Protein AF-A0AAV3UGY5-F1 (afdb_monomer)

Secondary structure (DSSP, 8-state):
--------------TT---SHHHHHHHHHHHHHHHHHHHHHHHHHHHHHHHHHHHHHHHHHHHHTTSBP-TTTS-B-----HHHHHHHH-HHHHHHHHHHHHHHHHHHHHHHHHHHHHHHHHHH---TTHHHHHHHHHGGGGS-HHHHHHHHHHHHSTTSHHHHHHHHTT-----TTSHHHHHHHHHHHHHHHHHHHHHHHHTTS-HHHHHHHHHTT--HHHHIIIIIHHHHHHHHHHHHHHHHHHHHT--HHIIIIITTTS--HHHHHHHHHHTS--HHHHHHHHHHHHHHHHHHHHHHHHHHHHHHHHS--

Foldseek 3Di:
DDDDDDDDPDDDDPPPPPPPVVVVVVVVVVVCVVVVVVVCVVCVVVVVVVCCVPVVVLVVLVQQLQFDQDPPVRTDRDGHCVLVVCCVVDPQNVLQLVLLLVLLQLLLVVLLVVLQVLLVCLQPPPDPCSVVSLVVLCVVVVDDLLVLLVVLLQQQPQPHPVCVVCVVVVDNDRQFQPSVSLSVSLSSVLSSVLSVLLNVQLNVQDVVQLVVCVVVVHDPVRSCVPPRCVSSVVSSLVSSLVSSLCSLQDDSNCVSRNPPNSNHNNVVLVCCCPVVVNSNSSSNSVVVSVVVSVVVNVVSCVVVCCVVVVVPD

InterPro domains:
  IPR000515 ABC transporter type 1, transmembrane domain MetI-like [PF00528] (123-302)
  IPR000515 ABC transporter type 1, transmembrane domain MetI-like [PS50928] (97-300)
  IPR000515 ABC transporter type 1, transmembrane domain MetI-like [cd06261] (97-294)
  IPR035906 MetI-like superfamily [G3DSA:1.10.3720.10] (39-307)
  IPR035906 MetI-like superfamily [SSF161098] (36-303)

Sequence (313 aa):
MSDRSNTSTRWKFDTRRIPILHEQFRSFIQRHKDESYAGYLLAGPYLLYMAFLFFIPILYVFVVSFYHNDPVATMVPGFTLDNYATFLSSGLYRGALLVTVEISVVSTVFTILVSYPIAYFIVFSKWRYSQVLVLLVIAPMLVGNVVRAFGWYALMGSSGIINQILGVFGLQYTLLNTKPGVIIAISSVLMPFAILILMSVLYTIDQELIEAAFNLGGNQLQTFLYVTLPLSLPGVIGATLISFVLTMGTFATAVFIGMPKVPMIAPFIYDAATTDLNWPLASAMSFILLAVSLILVYLYTRVTDIQVGGDAV

Organism: NCBI:txid1008152

Radius of gyration: 28.93 Å; Cα contacts (8 Å, |Δi|>4): 306; chains: 1; bounding box: 102×39×79 Å

Mean predicted aligned error: 10.43 Å

Structure (mmCIF, N/CA/C/O backbone):
data_AF-A0AAV3UGY5-F1
#
_entry.id   AF-A0AAV3UGY5-F1
#
loop_
_atom_site.group_PDB
_atom_site.id
_atom_site.type_symbol
_atom_site.label_atom_id
_atom_site.label_alt_id
_atom_site.label_comp_id
_atom_site.label_asym_id
_atom_site.label_entity_id
_atom_site.label_seq_id
_atom_site.pdbx_PDB_ins_code
_atom_site.Cartn_x
_atom_site.Cartn_y
_atom_site.Cartn_z
_atom_site.occupancy
_atom_site.B_iso_or_equiv
_atom_site.auth_seq_id
_atom_site.auth_comp_id
_atom_site.auth_asym_id
_atom_site.auth_atom_id
_atom_site.pdbx_PDB_model_num
ATOM 1 N N . MET A 1 1 ? -78.911 -3.268 45.588 1.00 37.50 1 MET A N 1
ATOM 2 C CA . MET A 1 1 ? -79.025 -4.742 45.616 1.00 37.50 1 MET A CA 1
ATOM 3 C C . MET A 1 1 ? -78.573 -5.265 44.262 1.00 37.50 1 MET A C 1
ATOM 5 O O . MET A 1 1 ? -79.047 -4.709 43.286 1.00 37.50 1 MET A O 1
ATOM 9 N N . SER A 1 2 ? -77.600 -6.193 44.285 1.00 39.56 2 SER A N 1
ATOM 10 C CA . SER A 1 2 ? -77.130 -7.175 43.269 1.00 39.56 2 SER A CA 1
ATOM 11 C C . SER A 1 2 ? -77.352 -6.876 41.771 1.00 39.56 2 SER A C 1
ATOM 13 O O . SER A 1 2 ? -78.457 -6.567 41.364 1.00 39.56 2 SER A O 1
ATOM 15 N N . ASP A 1 3 ? -76.390 -7.068 40.865 1.00 36.59 3 ASP A N 1
ATOM 16 C CA . ASP A 1 3 ? -75.695 -8.348 40.669 1.00 36.59 3 ASP A CA 1
ATOM 17 C C . ASP A 1 3 ? -74.500 -8.246 39.685 1.00 36.59 3 ASP A C 1
ATOM 19 O O . ASP A 1 3 ? -74.438 -7.353 38.841 1.00 36.59 3 ASP A O 1
ATOM 23 N N . ARG A 1 4 ? -73.552 -9.183 39.814 1.00 46.03 4 ARG A N 1
ATOM 24 C CA . ARG A 1 4 ? -72.350 -9.415 38.992 1.00 46.03 4 ARG A CA 1
ATOM 25 C C . ARG A 1 4 ? -72.641 -10.412 37.855 1.00 46.03 4 ARG A C 1
ATOM 27 O O . ARG A 1 4 ? -73.355 -11.375 38.085 1.00 46.03 4 ARG A O 1
ATOM 34 N N . SER A 1 5 ? -71.964 -10.281 36.704 1.00 43.03 5 SER A N 1
ATOM 35 C CA . SER A 1 5 ? -71.330 -11.365 35.889 1.00 43.03 5 SER A CA 1
ATOM 36 C C . SER A 1 5 ? -71.060 -10.866 34.452 1.00 43.03 5 SER A C 1
ATOM 38 O O . SER A 1 5 ? -71.958 -10.418 33.757 1.00 43.03 5 SER A O 1
ATOM 40 N N . ASN A 1 6 ? -69.801 -10.627 34.067 1.00 44.22 6 ASN A N 1
ATOM 41 C CA . ASN A 1 6 ? -68.898 -11.536 33.337 1.00 44.22 6 ASN A CA 1
ATOM 42 C C . ASN A 1 6 ? -69.446 -12.049 31.987 1.00 44.22 6 ASN A C 1
ATOM 44 O O . ASN A 1 6 ? -70.386 -12.832 31.989 1.00 44.22 6 ASN A O 1
ATOM 48 N N . THR A 1 7 ? -68.812 -11.683 30.859 1.00 42.53 7 THR A N 1
ATOM 49 C CA . THR A 1 7 ? -68.313 -12.634 29.830 1.00 42.53 7 THR A CA 1
ATOM 50 C C . THR A 1 7 ? -67.680 -11.941 28.601 1.00 42.53 7 THR A C 1
ATOM 52 O O . THR A 1 7 ? -68.327 -11.261 27.815 1.00 42.53 7 THR A O 1
ATOM 55 N N . SER A 1 8 ? -66.372 -12.174 28.434 1.00 44.66 8 SER A N 1
ATOM 56 C CA . SER A 1 8 ? -65.621 -12.363 27.174 1.00 44.66 8 SER A CA 1
ATOM 57 C C . SER A 1 8 ? -65.856 -11.439 25.959 1.00 44.66 8 SER A C 1
ATOM 59 O O . SER A 1 8 ? -66.623 -11.764 25.051 1.00 44.66 8 SER A O 1
ATOM 61 N N . THR A 1 9 ? -65.020 -10.409 25.799 1.00 43.62 9 THR A N 1
ATOM 62 C CA . THR A 1 9 ? -64.710 -9.811 24.486 1.00 43.62 9 THR A CA 1
ATOM 63 C C . THR A 1 9 ? -63.669 -10.659 23.753 1.00 43.62 9 THR A C 1
ATOM 65 O O . THR A 1 9 ? -62.458 -10.492 23.880 1.00 43.62 9 THR A O 1
ATOM 68 N N . ARG A 1 10 ? -64.162 -11.624 22.974 1.00 42.41 10 ARG A N 1
ATOM 69 C CA . ARG A 1 10 ? -63.363 -12.461 22.074 1.00 42.41 10 ARG A CA 1
ATOM 70 C C . ARG A 1 10 ? -63.148 -11.693 20.763 1.00 42.41 10 ARG A C 1
ATOM 72 O O . ARG A 1 10 ? -64.017 -11.700 19.896 1.00 42.41 10 ARG A O 1
ATOM 79 N N . TRP A 1 11 ? -62.006 -11.021 20.624 1.00 40.75 11 TRP A N 1
ATOM 80 C CA . TRP A 1 11 ? -61.569 -10.432 19.355 1.00 40.75 11 TRP A CA 1
ATOM 81 C C . TRP A 1 11 ? -61.378 -11.549 18.318 1.00 40.75 11 TRP A C 1
ATOM 83 O O . TRP A 1 11 ? -60.403 -12.298 18.363 1.00 40.75 11 TRP A O 1
ATOM 93 N N . LYS A 1 12 ? -62.336 -11.704 17.398 1.00 44.78 12 LYS A N 1
ATOM 94 C CA . LYS A 1 12 ? -62.170 -12.529 16.197 1.00 44.78 12 LYS A CA 1
ATOM 95 C C . LYS A 1 12 ? -61.447 -11.688 15.149 1.00 44.78 12 LYS A C 1
ATOM 97 O O . LYS A 1 12 ? -62.056 -10.820 14.534 1.00 44.78 12 LYS A O 1
ATOM 102 N N . PHE A 1 13 ? -60.159 -11.955 14.952 1.00 46.06 13 PHE A N 1
ATOM 103 C CA . PHE A 1 13 ? -59.449 -11.516 13.755 1.00 46.06 13 PHE A CA 1
ATOM 104 C C . PHE A 1 13 ? -60.048 -12.236 12.541 1.00 46.06 13 PHE A C 1
ATOM 106 O O . PHE A 1 13 ? -59.952 -13.458 12.424 1.00 46.06 13 PHE A O 1
ATOM 113 N N . ASP A 1 14 ? -60.706 -11.479 11.665 1.00 51.00 14 ASP A N 1
ATOM 114 C CA . ASP A 1 14 ? -61.167 -11.956 10.363 1.00 51.00 14 ASP A CA 1
ATOM 115 C C . ASP A 1 14 ? -59.971 -12.006 9.400 1.00 51.00 14 ASP A C 1
ATOM 117 O O . ASP A 1 14 ? -59.502 -10.988 8.892 1.00 51.00 14 ASP A O 1
ATOM 121 N N . THR A 1 15 ? -59.436 -13.206 9.182 1.00 52.50 15 THR A N 1
ATOM 122 C CA . THR A 1 15 ? -58.250 -13.471 8.354 1.00 52.50 15 THR A CA 1
ATOM 123 C C . THR A 1 15 ? -58.539 -13.519 6.849 1.00 52.50 15 THR A C 1
ATOM 125 O O . THR A 1 15 ? -57.672 -13.908 6.070 1.00 52.50 15 THR A O 1
ATOM 128 N N . ARG A 1 16 ? -59.729 -13.108 6.385 1.00 49.53 16 ARG A N 1
ATOM 129 C CA . ARG A 1 16 ? -60.122 -13.226 4.965 1.00 49.53 16 ARG A CA 1
ATOM 130 C C . ARG A 1 16 ? -59.827 -12.007 4.078 1.00 49.53 16 ARG A C 1
ATOM 132 O O . ARG A 1 16 ? -60.255 -11.993 2.928 1.00 49.53 16 ARG A O 1
ATOM 139 N N . ARG A 1 17 ? -59.085 -10.994 4.546 1.00 48.69 17 ARG A N 1
ATOM 140 C CA . ARG A 1 17 ? -58.784 -9.771 3.762 1.00 48.69 17 ARG A CA 1
ATOM 141 C C . ARG A 1 17 ? -57.296 -9.447 3.587 1.00 48.69 17 ARG A C 1
ATOM 143 O O . ARG A 1 17 ? -56.903 -8.296 3.738 1.00 48.69 17 ARG A O 1
ATOM 150 N N . ILE A 1 18 ? -56.461 -10.418 3.215 1.00 56.12 18 ILE A N 1
ATOM 151 C CA . ILE A 1 18 ? -55.118 -10.099 2.692 1.00 56.12 18 ILE A CA 1
ATOM 152 C C . ILE A 1 18 ? -54.796 -10.910 1.421 1.00 56.12 18 ILE A C 1
ATOM 154 O O . ILE A 1 18 ? -54.029 -11.865 1.483 1.00 56.12 18 ILE A O 1
ATOM 158 N N . PRO A 1 19 ? -55.345 -10.531 0.250 1.00 52.75 19 PRO A N 1
ATOM 159 C CA . PRO A 1 19 ? -54.776 -10.953 -1.030 1.00 52.75 19 PRO A CA 1
ATOM 160 C C . PRO A 1 19 ? -54.296 -9.776 -1.907 1.00 52.75 19 PRO A C 1
ATOM 162 O O . PRO A 1 19 ? -54.248 -9.915 -3.120 1.00 52.75 19 PRO A O 1
ATOM 165 N N . ILE A 1 20 ? -53.939 -8.614 -1.335 1.00 56.66 20 ILE A N 1
ATOM 166 C CA . ILE A 1 20 ? -53.588 -7.407 -2.127 1.00 56.66 20 ILE A CA 1
ATOM 167 C C . ILE A 1 20 ? -52.067 -7.153 -2.204 1.00 56.66 20 ILE A C 1
ATOM 169 O O . ILE A 1 20 ? -51.576 -6.601 -3.187 1.00 56.66 20 ILE A O 1
ATOM 173 N N . LEU A 1 21 ? -51.283 -7.610 -1.221 1.00 56.09 21 LEU A N 1
ATOM 174 C CA . LEU A 1 21 ? -49.837 -7.338 -1.191 1.00 56.09 21 LEU A CA 1
ATOM 175 C C . LEU A 1 21 ? -49.057 -8.098 -2.275 1.00 56.09 21 LEU A C 1
ATOM 177 O O . LEU A 1 21 ? -48.091 -7.568 -2.8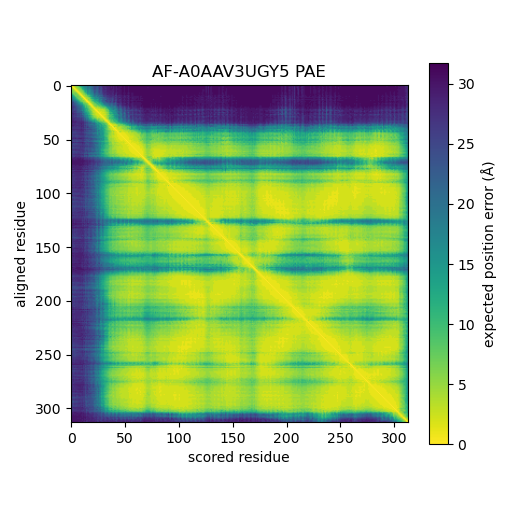12 1.00 56.09 21 LEU A O 1
ATOM 181 N N . HIS A 1 22 ? -49.487 -9.305 -2.653 1.00 59.16 22 HIS A N 1
ATOM 182 C CA . HIS A 1 22 ? -48.736 -10.134 -3.602 1.00 59.16 22 HIS A CA 1
ATOM 183 C C . HIS A 1 22 ? -48.834 -9.629 -5.058 1.00 59.16 22 HIS A C 1
ATOM 185 O O . HIS A 1 22 ? -47.869 -9.739 -5.816 1.00 59.16 22 HIS A O 1
ATOM 191 N N . GLU A 1 23 ? -49.965 -9.042 -5.468 1.00 58.56 23 GLU A N 1
ATOM 192 C CA . GLU A 1 23 ? -50.122 -8.451 -6.810 1.00 58.56 23 GLU A CA 1
ATOM 193 C C . GLU A 1 23 ? -49.451 -7.078 -6.933 1.00 58.56 23 GLU A C 1
ATOM 195 O O . GLU A 1 23 ? -48.821 -6.788 -7.955 1.00 58.56 23 GLU A O 1
ATOM 200 N N . GLN A 1 24 ? -49.496 -6.252 -5.882 1.00 60.88 24 GLN A N 1
ATOM 201 C CA . GLN A 1 24 ? -48.753 -4.987 -5.847 1.00 60.88 24 GLN A CA 1
ATOM 202 C C . GLN A 1 24 ? -47.235 -5.214 -5.873 1.00 60.88 24 GLN A C 1
ATOM 204 O O . GLN A 1 24 ? -46.519 -4.517 -6.587 1.00 60.88 24 GLN A O 1
ATOM 209 N N . PHE A 1 25 ? -46.740 -6.242 -5.180 1.00 54.56 25 PHE A N 1
ATOM 210 C CA . PHE A 1 25 ? -45.319 -6.593 -5.210 1.00 54.56 25 PHE A CA 1
ATOM 211 C C . PHE A 1 25 ? -44.886 -7.155 -6.575 1.00 54.56 25 PHE A C 1
ATOM 213 O O . PHE A 1 25 ? -43.837 -6.780 -7.098 1.00 54.56 25 PHE A O 1
ATOM 220 N N . ARG A 1 26 ? -45.718 -7.994 -7.216 1.00 60.75 26 ARG A N 1
ATOM 221 C CA . ARG A 1 26 ? -45.454 -8.492 -8.581 1.00 60.75 26 ARG A CA 1
ATOM 222 C C . ARG A 1 26 ? -45.418 -7.376 -9.619 1.00 60.75 26 ARG A C 1
ATOM 224 O O . ARG A 1 26 ? -44.531 -7.384 -10.465 1.00 60.75 26 ARG A O 1
ATOM 231 N N . SER A 1 27 ? -46.352 -6.431 -9.550 1.00 59.16 27 SER A N 1
ATOM 232 C CA . SER A 1 27 ? -46.421 -5.293 -10.477 1.00 59.16 27 SER A CA 1
ATOM 233 C C . SER A 1 27 ? -45.307 -4.267 -10.242 1.00 59.16 27 SER A C 1
ATOM 235 O O . SER A 1 27 ? -44.822 -3.683 -11.209 1.00 59.16 27 SER A O 1
ATOM 237 N N . PHE A 1 28 ? -44.824 -4.104 -9.005 1.00 59.72 28 PHE A N 1
ATOM 238 C CA . PHE A 1 28 ? -43.625 -3.317 -8.696 1.00 59.72 28 PHE A CA 1
ATOM 239 C C . PHE A 1 28 ? -42.360 -3.952 -9.297 1.00 59.72 28 PHE A C 1
ATOM 241 O O . PHE A 1 28 ? -41.613 -3.274 -10.000 1.00 59.72 28 PHE A O 1
ATOM 248 N N . ILE A 1 29 ? -42.164 -5.266 -9.121 1.00 60.81 29 ILE A N 1
ATOM 249 C CA . ILE A 1 29 ? -41.038 -6.012 -9.717 1.00 60.81 29 ILE A CA 1
ATOM 250 C C . ILE A 1 29 ? -41.127 -6.035 -11.252 1.00 60.81 29 ILE A C 1
ATOM 252 O O . ILE A 1 29 ? -40.111 -5.896 -11.929 1.00 60.81 29 ILE A O 1
ATOM 256 N N . GLN A 1 30 ? -42.328 -6.186 -11.822 1.00 60.94 30 GLN A N 1
ATOM 257 C CA . GLN A 1 30 ? -42.523 -6.150 -13.276 1.00 60.94 30 GLN A CA 1
ATOM 258 C C . GLN A 1 30 ? -42.284 -4.754 -13.863 1.00 60.94 30 GLN A C 1
ATOM 260 O O . GLN A 1 30 ? -41.667 -4.674 -14.919 1.00 60.94 30 GLN A O 1
ATOM 265 N N . ARG A 1 31 ? -42.661 -3.666 -13.170 1.00 56.25 31 ARG A N 1
ATOM 266 C CA . ARG A 1 31 ? -42.315 -2.290 -13.583 1.00 56.25 31 ARG A CA 1
ATOM 267 C C . ARG A 1 31 ? -40.805 -2.039 -13.606 1.00 56.25 31 ARG A C 1
ATOM 269 O O . ARG A 1 31 ? -40.322 -1.417 -14.541 1.00 56.25 31 ARG A O 1
ATOM 276 N N . HIS A 1 32 ? -40.055 -2.578 -12.645 1.00 56.34 32 HIS A N 1
ATOM 277 C CA . HIS A 1 32 ? -38.598 -2.383 -12.569 1.00 56.34 32 HIS A CA 1
ATOM 278 C C . HIS A 1 32 ? -37.797 -3.291 -13.521 1.00 56.34 32 HIS A C 1
ATOM 280 O O . HIS A 1 32 ? -36.588 -3.121 -13.679 1.00 56.34 32 HIS A O 1
ATOM 286 N N . LYS A 1 33 ? -38.445 -4.255 -14.188 1.00 54.34 33 LYS A N 1
ATOM 287 C CA . LYS A 1 33 ? -37.795 -5.104 -15.198 1.00 54.34 33 LYS A CA 1
ATOM 288 C C . LYS A 1 33 ? -37.520 -4.335 -16.497 1.00 54.34 33 LYS A C 1
ATOM 290 O O . LYS A 1 33 ? -36.485 -4.558 -17.120 1.00 54.34 33 LYS A O 1
ATOM 295 N N . ASP A 1 34 ? -38.391 -3.385 -16.837 1.00 53.72 34 ASP A N 1
ATOM 296 C CA . ASP A 1 34 ? -38.209 -2.461 -17.964 1.00 53.72 34 ASP A CA 1
ATOM 297 C C . ASP A 1 34 ? -37.296 -1.271 -17.593 1.00 53.72 34 ASP A C 1
ATOM 299 O O . ASP A 1 34 ? -36.590 -0.731 -18.447 1.00 53.72 34 ASP A O 1
ATOM 303 N N . GLU A 1 35 ? -37.199 -0.923 -16.301 1.00 56.31 35 GLU A N 1
ATOM 304 C CA . GLU A 1 35 ? -36.239 0.072 -15.787 1.00 56.31 35 GLU A CA 1
ATOM 305 C C . GLU A 1 35 ? -34.776 -0.393 -15.860 1.00 56.31 35 GLU A C 1
ATOM 307 O O . GLU A 1 35 ? -33.869 0.437 -15.911 1.00 56.31 35 GLU A O 1
ATOM 312 N N . SER A 1 36 ? -34.525 -1.704 -15.947 1.00 61.97 36 SER A N 1
ATOM 313 C CA . SER A 1 36 ? -33.178 -2.242 -16.160 1.00 61.97 36 SER A CA 1
ATOM 314 C C . SER A 1 36 ? -32.578 -1.740 -17.480 1.00 61.97 36 SER A C 1
ATOM 316 O O . SER A 1 36 ? -31.436 -1.284 -17.502 1.00 61.97 36 SER A O 1
ATOM 318 N N . TYR A 1 37 ? -33.367 -1.705 -18.561 1.00 65.31 37 TYR A N 1
ATOM 319 C CA . TYR A 1 37 ? -32.919 -1.169 -19.849 1.00 65.31 37 TYR A CA 1
ATOM 320 C C . TYR A 1 37 ? -32.730 0.347 -19.814 1.00 65.31 37 TYR A C 1
ATOM 322 O O . TYR A 1 37 ? -31.752 0.836 -20.372 1.00 65.31 37 TYR A O 1
ATOM 330 N N . ALA A 1 38 ? -33.608 1.087 -19.128 1.00 69.44 38 ALA A N 1
ATOM 331 C CA . ALA A 1 38 ? -33.459 2.533 -18.949 1.00 69.44 38 ALA A CA 1
ATOM 332 C C . ALA A 1 38 ? -32.184 2.884 -18.157 1.00 69.44 38 ALA A C 1
ATOM 334 O O . ALA A 1 38 ? -31.454 3.798 -18.539 1.00 69.44 38 ALA A O 1
ATOM 335 N N . GLY A 1 39 ? -31.865 2.109 -17.114 1.00 75.94 39 GLY A N 1
ATOM 336 C CA . GLY A 1 39 ? -30.620 2.228 -16.356 1.00 75.94 39 GLY A CA 1
ATOM 337 C C . GLY A 1 39 ? -29.379 1.967 -17.212 1.00 75.94 39 GLY A C 1
ATOM 338 O O . GLY A 1 39 ? -28.446 2.768 -17.192 1.00 75.94 39 GLY A O 1
ATOM 339 N N . TYR A 1 40 ? -29.382 0.909 -18.030 1.00 78.06 40 TYR A N 1
ATOM 340 C CA . TYR A 1 40 ? -28.286 0.637 -18.969 1.00 78.06 40 TYR A CA 1
ATOM 341 C C . TYR A 1 40 ? -28.199 1.655 -20.114 1.00 78.06 40 TYR A C 1
ATOM 343 O O . TYR A 1 40 ? -27.100 1.938 -20.571 1.00 78.06 40 TYR A O 1
ATOM 351 N N . LEU A 1 41 ? -29.307 2.244 -20.569 1.00 84.25 41 LEU A N 1
ATOM 352 C CA . LEU A 1 41 ? -29.309 3.293 -21.597 1.00 84.25 41 LEU A CA 1
ATOM 353 C C . LEU A 1 41 ? -28.785 4.637 -21.069 1.00 84.25 41 LEU A C 1
ATOM 355 O O . LEU A 1 41 ? -28.086 5.331 -21.803 1.00 84.25 41 LEU A O 1
ATOM 359 N N . LEU A 1 42 ? -29.068 4.993 -19.808 1.00 85.62 42 LEU A N 1
ATOM 360 C CA . LEU A 1 42 ? -28.511 6.197 -19.177 1.00 85.62 42 LEU A CA 1
ATOM 361 C C . LEU A 1 42 ? -27.052 6.011 -18.736 1.00 85.62 42 LEU A C 1
ATOM 363 O O . LEU A 1 42 ? -26.227 6.894 -18.961 1.00 85.62 42 LEU A O 1
ATOM 367 N N . ALA A 1 43 ? -26.718 4.878 -18.113 1.00 87.75 43 ALA A N 1
ATOM 368 C CA . ALA A 1 43 ? -25.362 4.609 -17.633 1.00 87.75 43 ALA A CA 1
ATOM 369 C C . ALA A 1 43 ? -24.429 4.100 -18.742 1.00 87.75 43 ALA A C 1
ATOM 371 O O . ALA A 1 43 ? -23.219 4.270 -18.647 1.00 87.75 43 ALA A O 1
ATOM 372 N N . GLY A 1 44 ? -24.969 3.492 -19.799 1.00 89.38 44 GLY A N 1
ATOM 373 C CA . GLY A 1 44 ? -24.219 2.825 -20.864 1.00 89.38 44 GLY A CA 1
ATOM 374 C C . GLY A 1 44 ? -23.217 3.726 -21.578 1.00 89.38 44 GLY A C 1
ATOM 375 O O . GLY A 1 44 ? -22.042 3.368 -21.599 1.00 89.38 44 GLY A O 1
ATOM 376 N N . PRO A 1 45 ? -23.612 4.903 -22.106 1.00 91.50 45 PRO A N 1
ATOM 377 C CA . PRO A 1 45 ? -22.677 5.820 -22.757 1.00 91.50 45 PRO A CA 1
ATOM 378 C C . PRO A 1 45 ? -21.548 6.272 -21.825 1.00 91.50 45 PRO A C 1
ATOM 380 O O . PRO A 1 45 ? -20.397 6.345 -22.246 1.00 91.50 45 PRO A O 1
ATOM 383 N N . TYR A 1 46 ? -21.860 6.520 -20.550 1.00 90.56 46 TYR A N 1
ATOM 384 C CA . TYR A 1 46 ? -20.876 6.917 -19.544 1.00 90.56 46 TYR A CA 1
ATOM 385 C C . TYR A 1 46 ? -19.923 5.771 -19.172 1.00 90.56 46 TYR A C 1
ATOM 387 O O . TYR A 1 46 ? -18.710 5.966 -19.156 1.00 90.56 46 TYR A O 1
ATOM 395 N N . LEU A 1 47 ? -20.443 4.566 -18.923 1.00 90.50 47 LEU A N 1
ATOM 396 C CA . LEU A 1 47 ? -19.643 3.375 -18.617 1.00 90.50 47 LEU A CA 1
ATOM 397 C C . LEU A 1 47 ? -18.751 2.982 -19.794 1.00 90.50 47 LEU A C 1
ATOM 399 O O . LEU A 1 47 ? -17.592 2.635 -19.596 1.00 90.50 47 LEU A O 1
ATOM 403 N N . LEU A 1 48 ? -19.272 3.078 -21.015 1.00 91.12 48 LEU A N 1
ATOM 404 C CA . LEU A 1 48 ? -18.537 2.819 -22.245 1.00 91.12 48 LEU A CA 1
ATOM 405 C C . LEU A 1 48 ? -17.438 3.866 -22.453 1.00 91.12 48 LEU A C 1
ATOM 407 O O . LEU A 1 48 ? -16.298 3.500 -22.723 1.00 91.12 48 LEU A O 1
ATOM 411 N N . TYR A 1 49 ? -17.738 5.151 -22.243 1.00 92.12 49 TYR A N 1
ATOM 412 C CA . TYR A 1 49 ? -16.737 6.218 -22.254 1.00 92.12 49 TYR A CA 1
ATOM 413 C C . TYR A 1 49 ? -15.625 5.977 -21.219 1.00 92.12 49 TYR A C 1
ATOM 415 O O . TYR A 1 49 ? -14.445 6.032 -21.566 1.00 92.12 49 TYR A O 1
ATOM 423 N N . MET A 1 50 ? -15.985 5.640 -19.975 1.00 91.75 50 MET A N 1
ATOM 424 C CA . MET A 1 50 ? -15.025 5.331 -18.908 1.00 91.75 50 MET A CA 1
ATOM 425 C C . MET A 1 50 ? -14.183 4.093 -19.227 1.00 91.75 50 MET A C 1
ATOM 427 O O . MET A 1 50 ? -12.969 4.108 -19.027 1.00 91.75 50 MET A O 1
ATOM 431 N N . ALA A 1 51 ? -14.799 3.044 -19.777 1.00 90.25 51 ALA A N 1
ATOM 432 C CA . ALA A 1 51 ? -14.093 1.845 -20.205 1.00 90.25 51 ALA A CA 1
ATOM 433 C C . ALA A 1 51 ? -13.090 2.166 -21.321 1.00 90.25 51 ALA A C 1
ATOM 435 O O . ALA A 1 51 ? -11.926 1.790 -21.215 1.00 90.25 51 ALA A O 1
ATOM 436 N N . PHE A 1 52 ? -13.489 2.907 -22.357 1.00 92.88 52 PHE A N 1
ATOM 437 C CA . PHE A 1 52 ? -12.570 3.285 -23.430 1.00 92.88 52 PHE A CA 1
ATOM 438 C C . PHE A 1 52 ? -11.398 4.123 -22.916 1.00 92.88 52 PHE A C 1
ATOM 440 O O . PHE A 1 52 ? -10.251 3.811 -23.225 1.00 92.88 52 PHE A O 1
ATOM 447 N N . LEU A 1 53 ? -11.659 5.138 -22.089 1.00 93.06 53 LEU A N 1
ATOM 448 C CA . LEU A 1 53 ? -10.611 6.013 -21.560 1.00 93.06 53 LEU A CA 1
ATOM 449 C C . LEU A 1 53 ? -9.629 5.250 -20.661 1.00 93.06 53 LEU A C 1
ATOM 451 O O . LEU A 1 53 ? -8.434 5.518 -20.702 1.00 93.06 53 LEU A O 1
ATOM 455 N N . PHE A 1 54 ? -10.103 4.268 -19.895 1.00 91.12 54 PHE A N 1
ATOM 456 C CA . PHE A 1 54 ? -9.251 3.471 -19.015 1.00 91.12 54 PHE A CA 1
ATOM 457 C C . PHE A 1 54 ? -8.480 2.367 -19.755 1.00 91.12 54 PHE A C 1
ATOM 459 O O . PHE A 1 54 ? -7.269 2.227 -19.585 1.00 91.12 54 PHE A O 1
ATOM 466 N N . PHE A 1 55 ? -9.160 1.578 -20.590 1.00 92.81 55 PHE A N 1
ATOM 467 C CA . PHE A 1 55 ? -8.564 0.397 -21.213 1.00 92.81 55 PHE A CA 1
ATOM 468 C C . PHE A 1 55 ? -7.702 0.723 -22.432 1.00 92.81 55 PHE A C 1
ATOM 470 O O . PHE A 1 55 ? -6.737 0.001 -22.667 1.00 92.81 55 PHE A O 1
ATOM 477 N N . ILE A 1 56 ? -7.985 1.793 -23.189 1.00 94.06 56 ILE A N 1
ATOM 478 C CA . ILE A 1 56 ? -7.170 2.147 -24.364 1.00 94.06 56 ILE A CA 1
ATOM 479 C C . ILE A 1 56 ? -5.712 2.452 -23.971 1.00 94.06 56 ILE A C 1
ATOM 481 O O . ILE A 1 56 ? -4.824 1.839 -24.563 1.00 94.06 56 ILE A O 1
ATOM 485 N N . PRO A 1 57 ? -5.410 3.324 -22.985 1.00 92.94 57 PRO A N 1
ATOM 486 C CA . PRO A 1 57 ? -4.031 3.591 -22.578 1.00 92.94 57 PRO A CA 1
ATOM 487 C C . PRO A 1 57 ? -3.329 2.351 -22.028 1.00 92.94 57 PRO A C 1
ATOM 489 O O . PRO A 1 57 ? -2.168 2.117 -22.345 1.00 92.94 57 PRO A O 1
ATOM 492 N N . ILE A 1 58 ? -4.033 1.522 -21.251 1.00 93.62 58 ILE A N 1
ATOM 493 C CA . ILE A 1 58 ? -3.473 0.269 -20.728 1.00 93.62 58 ILE A CA 1
ATOM 494 C C . ILE A 1 58 ? -3.126 -0.671 -21.883 1.00 93.62 58 ILE A C 1
ATOM 496 O O . ILE A 1 58 ? -2.020 -1.201 -21.925 1.00 93.62 58 ILE A O 1
ATOM 500 N N . LEU A 1 59 ? -4.029 -0.838 -22.851 1.00 94.06 59 LEU A N 1
ATOM 501 C CA . LEU A 1 59 ? -3.785 -1.664 -24.029 1.00 94.06 59 LEU A CA 1
ATOM 502 C C . LEU A 1 59 ? -2.641 -1.103 -24.879 1.00 94.06 59 LEU A C 1
ATOM 504 O O . LEU A 1 59 ? -1.832 -1.867 -25.391 1.00 94.06 59 LEU A O 1
ATOM 508 N N . TYR A 1 60 ? -2.534 0.219 -24.996 1.00 93.19 60 TYR A N 1
ATOM 509 C CA . TYR A 1 60 ? -1.426 0.862 -25.691 1.00 93.19 60 TYR A CA 1
ATOM 510 C C . TYR A 1 60 ? -0.084 0.539 -25.024 1.00 93.19 60 TYR A C 1
ATOM 512 O O . TYR A 1 60 ? 0.820 0.051 -25.695 1.00 93.19 60 TYR A O 1
ATOM 520 N N . VAL A 1 61 ? 0.034 0.715 -23.702 1.00 93.44 61 VAL A N 1
ATOM 521 C CA . VAL A 1 61 ? 1.251 0.348 -22.952 1.00 93.44 61 VAL A CA 1
ATOM 522 C C . VAL A 1 61 ? 1.517 -1.160 -23.063 1.00 93.44 61 VAL A C 1
ATOM 524 O O . VAL A 1 61 ? 2.668 -1.576 -23.156 1.00 93.44 61 VAL A O 1
ATOM 527 N N . PHE A 1 62 ? 0.468 -1.989 -23.114 1.00 94.25 62 PHE A N 1
ATOM 528 C CA . PHE A 1 62 ? 0.603 -3.434 -23.314 1.00 94.25 62 PHE A CA 1
ATOM 529 C C . PHE A 1 62 ? 1.172 -3.771 -24.688 1.00 94.25 62 PHE A C 1
ATOM 531 O O . PHE A 1 62 ? 2.013 -4.644 -24.802 1.00 94.25 62 PHE A O 1
ATOM 538 N N . VAL A 1 63 ? 0.749 -3.080 -25.743 1.00 93.44 63 VAL A N 1
ATOM 539 C CA . VAL A 1 63 ? 1.315 -3.277 -27.083 1.00 93.44 63 VAL A CA 1
ATOM 540 C C . VAL A 1 63 ? 2.763 -2.782 -27.131 1.00 93.44 63 VAL A C 1
ATOM 542 O O . VAL A 1 63 ? 3.626 -3.463 -27.681 1.00 93.44 63 VAL A O 1
ATOM 545 N N . VAL A 1 64 ? 3.051 -1.640 -26.498 1.00 91.56 64 VAL A N 1
ATOM 546 C CA . VAL A 1 64 ? 4.401 -1.060 -26.424 1.00 91.56 64 VAL A CA 1
ATOM 547 C C . VAL A 1 64 ? 5.382 -1.970 -25.682 1.00 91.56 64 VAL A C 1
ATOM 549 O O . VAL A 1 64 ? 6.561 -1.972 -26.023 1.00 91.56 64 VAL A O 1
ATOM 552 N N . SER A 1 65 ? 4.941 -2.796 -24.727 1.00 92.62 65 SER A N 1
ATOM 553 C CA . SER A 1 65 ? 5.848 -3.732 -24.041 1.00 92.62 65 SER A CA 1
ATOM 554 C C . SER A 1 65 ? 6.482 -4.769 -24.974 1.00 92.62 65 SER A C 1
ATOM 556 O O . SER A 1 65 ? 7.568 -5.275 -24.677 1.00 92.62 65 SER A O 1
ATOM 558 N N . PHE A 1 66 ? 5.838 -5.055 -26.111 1.00 92.94 66 PHE A N 1
ATOM 559 C CA . PHE A 1 66 ? 6.359 -5.950 -27.141 1.00 92.94 66 PHE A CA 1
ATOM 560 C C . PHE A 1 66 ? 7.223 -5.240 -28.183 1.00 92.94 66 PHE A C 1
ATOM 562 O O . PHE A 1 66 ? 7.805 -5.921 -29.019 1.00 92.94 66 PHE A O 1
ATOM 569 N N . TYR A 1 67 ? 7.314 -3.908 -28.167 1.00 91.50 67 TYR A N 1
ATOM 570 C CA . TYR A 1 67 ? 8.113 -3.164 -29.140 1.00 91.50 67 TYR A CA 1
ATOM 571 C C . TYR A 1 67 ? 9.613 -3.327 -28.892 1.00 91.50 67 TYR A C 1
ATOM 573 O O . TYR A 1 67 ? 10.064 -3.653 -27.791 1.00 91.50 67 TYR A O 1
ATOM 581 N N . HIS A 1 68 ? 10.403 -3.079 -29.933 1.00 85.38 68 HIS A N 1
ATOM 582 C CA . HIS A 1 68 ? 11.856 -3.103 -29.822 1.00 85.38 68 HIS A CA 1
ATOM 583 C C . HIS A 1 68 ? 12.358 -1.752 -29.323 1.00 85.38 68 HIS A C 1
ATOM 585 O O . HIS A 1 68 ? 11.873 -0.698 -29.752 1.00 85.38 68 HIS A O 1
ATOM 591 N N . ASN A 1 69 ? 13.357 -1.789 -28.445 1.00 80.31 69 ASN A N 1
ATOM 592 C CA . ASN A 1 69 ? 14.162 -0.614 -28.164 1.00 80.31 69 ASN A CA 1
ATOM 593 C C . ASN A 1 69 ? 15.280 -0.528 -29.209 1.00 80.31 69 ASN A C 1
ATOM 595 O O . ASN A 1 69 ? 16.118 -1.425 -29.292 1.00 80.31 69 ASN A O 1
ATOM 599 N N . ASP A 1 70 ? 15.267 0.536 -30.008 1.00 76.00 70 ASP A N 1
ATOM 600 C CA . ASP A 1 70 ? 16.360 0.873 -30.917 1.00 76.00 70 ASP A CA 1
ATOM 601 C C . ASP A 1 70 ? 17.089 2.108 -30.359 1.00 76.00 70 ASP A C 1
ATOM 603 O O . ASP A 1 70 ? 16.417 3.096 -30.042 1.00 76.00 70 ASP A O 1
ATOM 607 N N . PRO A 1 71 ? 18.432 2.103 -30.269 1.00 68.56 71 PRO A N 1
ATOM 608 C CA . PRO A 1 71 ? 19.218 3.245 -29.804 1.00 68.56 71 PRO A CA 1
ATOM 609 C C . PRO A 1 71 ? 18.932 4.577 -30.516 1.00 68.56 71 PRO A C 1
ATOM 611 O O . PRO A 1 71 ? 19.211 5.631 -29.950 1.00 68.56 71 PRO A O 1
ATOM 614 N N . VAL A 1 72 ? 18.408 4.555 -31.750 1.00 65.94 72 VAL A N 1
ATOM 615 C CA . VAL A 1 72 ? 18.171 5.768 -32.556 1.00 65.94 72 VAL A CA 1
ATOM 616 C C . VAL A 1 72 ? 16.707 6.201 -32.537 1.00 65.94 72 VAL A C 1
ATOM 618 O O . VAL A 1 72 ? 16.409 7.380 -32.360 1.00 65.94 72 VAL A O 1
ATOM 621 N N . ALA A 1 73 ? 15.780 5.262 -32.726 1.00 65.81 73 ALA A N 1
ATOM 622 C CA . ALA A 1 73 ? 14.350 5.566 -32.778 1.00 65.81 73 ALA A CA 1
ATOM 623 C C . ALA A 1 73 ? 13.671 5.516 -31.402 1.00 65.81 73 ALA A C 1
ATOM 625 O O . ALA A 1 73 ? 12.507 5.901 -31.296 1.00 65.81 73 ALA A O 1
ATOM 626 N N . THR A 1 74 ? 14.371 5.051 -30.356 1.00 69.44 74 THR A N 1
ATOM 627 C CA . THR A 1 74 ? 13.910 4.753 -28.979 1.00 69.44 74 THR A CA 1
ATOM 628 C C . THR A 1 74 ? 12.819 3.681 -28.883 1.00 69.44 74 THR A C 1
ATOM 630 O O . THR A 1 74 ? 12.830 2.855 -27.971 1.00 69.44 74 THR A O 1
ATOM 633 N N . MET A 1 75 ? 11.902 3.640 -29.850 1.00 75.94 75 MET A N 1
ATOM 634 C CA . MET A 1 75 ? 10.773 2.730 -29.914 1.00 75.94 75 MET A CA 1
ATOM 635 C C . MET A 1 75 ? 10.459 2.387 -31.375 1.00 75.94 75 MET A C 1
ATOM 637 O O . MET A 1 75 ? 10.019 3.241 -32.144 1.00 75.94 75 MET A O 1
ATOM 641 N N . VAL A 1 76 ? 10.642 1.119 -31.747 1.00 81.50 76 VAL A N 1
ATOM 642 C CA . VAL A 1 76 ? 10.293 0.604 -33.078 1.00 81.50 76 VAL A CA 1
ATOM 643 C C . VAL A 1 76 ? 9.157 -0.414 -32.952 1.00 81.50 76 VAL A C 1
ATOM 645 O O . VAL A 1 76 ? 9.297 -1.387 -32.199 1.00 81.50 76 VAL A O 1
ATOM 648 N N . PRO A 1 77 ? 8.041 -0.236 -33.689 1.00 82.94 77 PRO A N 1
ATOM 649 C CA . PRO A 1 77 ? 6.982 -1.233 -33.745 1.00 82.94 77 PRO A CA 1
ATOM 650 C C . PRO A 1 77 ? 7.521 -2.573 -34.248 1.00 82.94 77 PRO A C 1
ATOM 652 O O . PRO A 1 77 ? 8.091 -2.677 -35.331 1.00 82.94 77 PRO A O 1
ATOM 655 N N . GLY A 1 78 ? 7.318 -3.611 -33.454 1.00 81.94 78 GLY A N 1
ATOM 656 C CA . GLY A 1 78 ? 7.692 -4.987 -33.750 1.00 81.94 78 GLY A CA 1
ATOM 657 C C . GLY A 1 78 ? 7.228 -5.865 -32.600 1.00 81.94 78 GLY A C 1
ATOM 658 O O . GLY A 1 78 ? 6.911 -5.340 -31.540 1.00 81.94 78 GLY A O 1
ATOM 659 N N . PHE A 1 79 ? 7.144 -7.176 -32.804 1.00 88.62 79 PHE A N 1
ATOM 660 C CA . PHE A 1 79 ? 6.810 -8.106 -31.728 1.00 88.62 79 PHE A CA 1
ATOM 661 C C . PHE A 1 79 ? 8.091 -8.761 -31.212 1.00 88.62 79 PHE A C 1
ATOM 663 O O . PHE A 1 79 ? 8.722 -9.526 -31.939 1.00 88.62 79 PHE A O 1
ATOM 670 N N . THR A 1 80 ? 8.469 -8.460 -29.972 1.00 89.25 80 THR A N 1
ATOM 671 C CA . THR A 1 80 ? 9.572 -9.102 -29.254 1.00 89.25 80 THR A CA 1
ATOM 672 C C . THR A 1 80 ? 9.197 -9.411 -27.808 1.00 89.25 80 THR A C 1
ATOM 674 O O . THR A 1 80 ? 8.392 -8.725 -27.180 1.00 89.25 80 THR A O 1
ATOM 677 N N . LEU A 1 81 ? 9.801 -10.472 -27.275 1.00 90.69 81 LEU A N 1
ATOM 678 C CA . LEU A 1 81 ? 9.749 -10.835 -25.860 1.00 90.69 81 LEU A CA 1
ATOM 679 C C . LEU A 1 81 ? 11.061 -10.504 -25.133 1.00 90.69 81 LEU A C 1
ATOM 681 O O . LEU A 1 81 ? 11.200 -10.820 -23.950 1.00 90.69 81 LEU A O 1
ATOM 685 N N . ASP A 1 82 ? 12.002 -9.842 -25.806 1.00 90.44 82 ASP A N 1
ATOM 686 C CA . ASP A 1 82 ? 13.330 -9.552 -25.269 1.00 90.44 82 ASP A CA 1
ATOM 687 C C . ASP A 1 82 ? 13.246 -8.688 -24.013 1.00 90.44 82 ASP A C 1
ATOM 689 O O . ASP A 1 82 ? 13.914 -8.991 -23.033 1.00 90.44 82 ASP A O 1
ATOM 693 N N . ASN A 1 83 ? 12.345 -7.701 -23.961 1.00 92.06 83 ASN A N 1
ATOM 694 C CA . ASN A 1 83 ? 12.147 -6.865 -22.768 1.00 92.06 83 ASN A CA 1
ATOM 695 C C . ASN A 1 83 ? 11.780 -7.701 -21.525 1.00 92.06 83 ASN A C 1
ATOM 697 O O . ASN A 1 83 ? 12.276 -7.456 -20.421 1.00 92.06 83 ASN A O 1
ATOM 701 N N . TYR A 1 84 ? 10.944 -8.729 -21.704 1.00 92.88 84 TYR A N 1
ATOM 702 C CA . TYR A 1 84 ? 10.577 -9.662 -20.639 1.00 92.88 84 TYR A CA 1
ATOM 703 C C . TYR A 1 84 ? 11.752 -10.581 -20.273 1.00 92.88 84 TYR A C 1
ATOM 705 O O . TYR A 1 84 ? 12.000 -10.822 -19.091 1.00 92.88 84 TYR A O 1
ATOM 713 N N . ALA A 1 85 ? 12.523 -11.053 -21.257 1.00 92.06 85 ALA A N 1
ATOM 714 C CA . ALA A 1 85 ? 13.732 -11.840 -21.017 1.00 92.06 85 ALA A CA 1
ATOM 715 C C . ALA A 1 85 ? 14.824 -11.030 -20.293 1.00 92.06 85 ALA A C 1
ATOM 717 O O . ALA A 1 85 ? 15.450 -11.538 -19.361 1.00 92.06 85 ALA A O 1
ATOM 718 N N . THR A 1 86 ? 15.017 -9.757 -20.638 1.00 91.62 86 THR A N 1
ATOM 719 C CA . THR A 1 86 ? 15.919 -8.821 -19.954 1.00 91.62 86 THR A CA 1
ATOM 720 C C . THR A 1 86 ? 15.491 -8.620 -18.505 1.00 91.62 86 THR A C 1
ATOM 722 O O . THR A 1 86 ? 16.325 -8.676 -17.599 1.00 91.62 86 THR A O 1
ATOM 725 N N . PHE A 1 87 ? 14.188 -8.471 -18.253 1.00 93.44 87 PHE A N 1
ATOM 726 C CA . PHE A 1 87 ? 13.671 -8.396 -16.890 1.00 93.44 87 PHE A CA 1
ATOM 727 C C . PHE A 1 87 ? 13.990 -9.658 -16.081 1.00 93.44 87 PHE A C 1
ATOM 729 O O . PHE A 1 87 ? 14.522 -9.581 -14.974 1.00 93.44 87 PHE A O 1
ATOM 736 N N . LEU A 1 88 ? 13.677 -10.828 -16.644 1.00 92.69 88 LEU A N 1
ATOM 737 C CA . LEU A 1 88 ? 13.819 -12.115 -15.966 1.00 92.69 88 LEU A CA 1
ATOM 738 C C . LEU A 1 88 ? 15.277 -12.571 -15.826 1.00 92.69 88 LEU A C 1
ATOM 740 O O . LEU A 1 88 ? 15.588 -13.337 -14.916 1.00 92.69 88 LEU A O 1
ATOM 744 N N . SER A 1 89 ? 16.183 -12.113 -16.689 1.00 93.69 89 SER A N 1
ATOM 745 C CA . SER A 1 89 ? 17.616 -12.418 -16.598 1.00 93.69 89 SER A CA 1
ATOM 746 C C . SER A 1 89 ? 18.354 -11.463 -15.655 1.00 93.69 89 SER A C 1
ATOM 748 O O . SER A 1 89 ? 19.268 -11.885 -14.942 1.00 93.69 89 SER A O 1
ATOM 750 N N . SER A 1 90 ? 17.917 -10.208 -15.541 1.00 94.00 90 SER A N 1
ATOM 751 C CA . SER A 1 90 ? 18.526 -9.222 -14.645 1.00 94.00 90 SER A CA 1
ATOM 752 C C . SER A 1 90 ? 18.303 -9.569 -13.169 1.00 94.00 90 SER A C 1
ATOM 754 O O . SER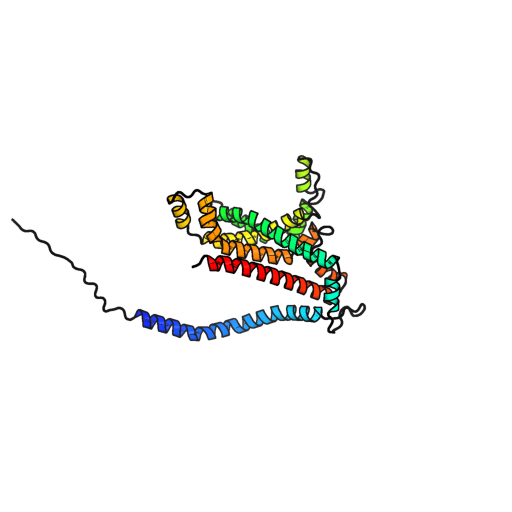 A 1 90 ? 17.175 -9.680 -12.684 1.00 94.00 90 SER A O 1
ATOM 756 N N . GLY A 1 91 ? 19.393 -9.745 -12.416 1.00 92.50 91 GLY A N 1
ATOM 757 C CA . GLY A 1 91 ? 19.330 -9.909 -10.957 1.00 92.50 91 GLY A CA 1
ATOM 758 C C . GLY A 1 91 ? 18.829 -8.648 -10.245 1.00 92.50 91 GLY A C 1
ATOM 759 O O . GLY A 1 91 ? 18.155 -8.749 -9.222 1.00 92.50 91 GLY A O 1
ATOM 760 N N . LEU A 1 92 ? 19.092 -7.471 -10.822 1.00 93.06 92 LEU A N 1
ATOM 761 C CA . LEU A 1 92 ? 18.687 -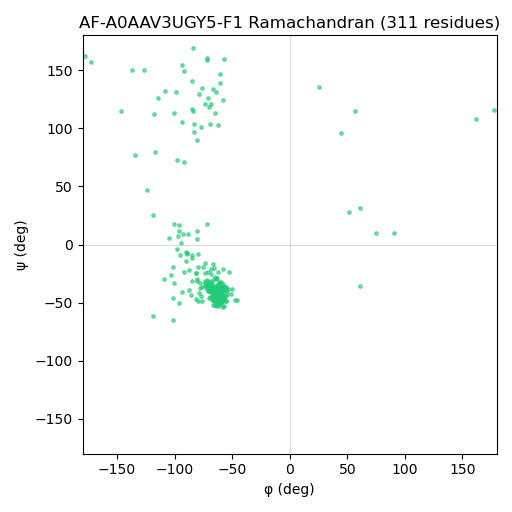6.177 -10.274 1.00 93.06 92 LEU A CA 1
ATOM 762 C C . LEU A 1 92 ? 17.163 -6.018 -10.278 1.00 93.06 92 LEU A C 1
ATOM 764 O O . LEU A 1 92 ? 16.577 -5.740 -9.235 1.00 93.06 92 LEU A O 1
ATOM 768 N N . TYR A 1 93 ? 16.512 -6.244 -11.423 1.00 94.44 93 TYR A N 1
ATOM 769 C CA . TYR A 1 93 ? 15.063 -6.053 -11.552 1.00 94.44 93 TYR A CA 1
ATOM 770 C C . TYR A 1 93 ? 14.268 -7.092 -10.763 1.00 94.44 93 TYR A C 1
ATOM 772 O O . TYR A 1 93 ? 13.306 -6.751 -10.074 1.00 94.44 93 TYR A O 1
ATOM 780 N N . ARG A 1 94 ? 14.718 -8.352 -10.773 1.00 95.06 94 ARG A N 1
ATOM 781 C CA . ARG A 1 94 ? 14.138 -9.400 -9.923 1.00 95.06 94 ARG A CA 1
ATOM 782 C C . ARG A 1 94 ? 14.307 -9.089 -8.439 1.00 95.06 94 ARG A C 1
ATOM 784 O O . ARG A 1 94 ? 13.351 -9.224 -7.681 1.00 95.06 94 ARG A O 1
ATOM 791 N N . GLY A 1 95 ? 15.492 -8.635 -8.031 1.00 95.31 95 GLY A N 1
ATOM 792 C CA . GLY A 1 95 ? 15.751 -8.195 -6.662 1.00 95.31 95 GLY A CA 1
ATOM 793 C C . GLY A 1 95 ? 14.833 -7.045 -6.251 1.00 95.31 95 GLY A C 1
ATOM 794 O O . GLY A 1 95 ? 14.218 -7.106 -5.190 1.00 95.31 95 GLY A O 1
ATOM 795 N N . ALA A 1 96 ? 14.664 -6.045 -7.117 1.00 95.75 96 ALA A N 1
ATOM 796 C CA . ALA A 1 96 ? 13.791 -4.908 -6.852 1.00 95.75 96 ALA A CA 1
ATOM 797 C C . ALA A 1 96 ? 12.310 -5.303 -6.750 1.00 95.75 96 ALA A C 1
ATOM 799 O O . ALA A 1 96 ? 11.584 -4.792 -5.893 1.00 95.75 96 ALA A O 1
ATOM 800 N N . LEU A 1 97 ? 11.854 -6.250 -7.576 1.00 96.75 97 LEU A N 1
ATOM 801 C CA . LEU A 1 97 ? 10.506 -6.811 -7.481 1.00 96.75 97 LEU A CA 1
ATOM 802 C C . LEU A 1 97 ? 10.299 -7.549 -6.150 1.00 96.75 97 LEU A C 1
ATOM 804 O O . LEU A 1 97 ? 9.299 -7.314 -5.477 1.00 96.75 97 LEU A O 1
ATOM 808 N N . LEU A 1 98 ? 11.254 -8.386 -5.734 1.00 96.88 98 LEU A N 1
ATOM 809 C CA . LEU A 1 98 ? 11.184 -9.101 -4.455 1.00 96.88 98 LEU A CA 1
ATOM 810 C C . LEU A 1 98 ? 11.170 -8.141 -3.262 1.00 96.88 98 LEU A C 1
ATOM 812 O O . LEU A 1 98 ? 10.340 -8.298 -2.371 1.00 96.88 98 LEU A O 1
ATOM 816 N N . VAL A 1 99 ? 12.025 -7.114 -3.273 1.00 96.56 99 VAL A N 1
ATOM 817 C CA . VAL A 1 99 ? 12.019 -6.054 -2.251 1.00 96.56 99 VAL A CA 1
ATOM 818 C C . VAL A 1 99 ? 10.680 -5.320 -2.243 1.00 96.56 99 VAL A C 1
ATOM 820 O O . VAL A 1 99 ? 10.150 -5.034 -1.175 1.00 96.56 99 VAL A O 1
ATOM 823 N N . THR A 1 100 ? 10.092 -5.053 -3.411 1.00 97.25 100 THR A N 1
ATOM 824 C CA . THR A 1 100 ? 8.774 -4.405 -3.505 1.00 97.25 100 THR A CA 1
ATOM 825 C C . THR A 1 100 ? 7.689 -5.265 -2.867 1.00 97.25 100 THR A C 1
ATOM 827 O O . THR A 1 100 ? 6.907 -4.749 -2.072 1.00 97.25 100 THR A O 1
ATOM 830 N N . VAL A 1 101 ? 7.661 -6.569 -3.153 1.00 97.81 101 VAL A N 1
ATOM 831 C CA . VAL A 1 101 ? 6.701 -7.503 -2.545 1.00 97.81 101 VAL A CA 1
ATOM 832 C C . VAL A 1 101 ? 6.922 -7.603 -1.034 1.00 97.81 101 VAL A C 1
ATOM 834 O O . VAL A 1 101 ? 5.965 -7.471 -0.277 1.00 97.81 101 VAL A O 1
ATOM 837 N N . GLU A 1 102 ? 8.169 -7.760 -0.580 1.00 97.50 102 GLU A N 1
ATOM 838 C CA . GLU A 1 102 ? 8.526 -7.815 0.845 1.00 97.50 102 GLU A CA 1
ATOM 839 C C . GLU A 1 102 ? 8.052 -6.557 1.586 1.00 97.50 102 GLU A C 1
ATOM 841 O O . GLU A 1 102 ? 7.317 -6.647 2.570 1.00 97.50 102 GLU A O 1
ATOM 846 N N . ILE A 1 103 ? 8.415 -5.373 1.085 1.00 97.38 103 ILE A N 1
ATOM 847 C CA . ILE A 1 103 ? 8.016 -4.092 1.675 1.00 97.38 103 ILE A CA 1
ATOM 848 C C . ILE A 1 103 ? 6.495 -3.924 1.629 1.00 97.38 103 ILE A C 1
ATOM 850 O O . ILE A 1 103 ? 5.917 -3.448 2.605 1.00 97.38 103 ILE A O 1
ATOM 854 N N . SER A 1 104 ? 5.827 -4.342 0.550 1.00 97.56 104 SER A N 1
ATOM 855 C CA . SER A 1 104 ? 4.365 -4.258 0.427 1.00 97.56 104 SER A CA 1
ATOM 856 C C . SER A 1 104 ? 3.653 -5.118 1.458 1.00 97.56 104 SER A C 1
ATOM 858 O O . SER A 1 104 ? 2.735 -4.635 2.117 1.00 97.56 104 SER A O 1
ATOM 860 N N . VAL A 1 105 ? 4.104 -6.354 1.671 1.00 97.44 105 VAL A N 1
ATOM 861 C CA . VAL A 1 105 ? 3.535 -7.243 2.690 1.00 97.44 105 VAL A CA 1
ATOM 862 C C . VAL A 1 105 ? 3.783 -6.684 4.091 1.00 97.44 105 VAL A C 1
ATOM 864 O O . VAL A 1 105 ? 2.838 -6.505 4.857 1.00 97.44 105 VAL A O 1
ATOM 867 N N . VAL A 1 106 ? 5.034 -6.351 4.424 1.00 98.06 106 VAL A N 1
ATOM 868 C CA . VAL A 1 106 ? 5.392 -5.910 5.782 1.00 98.06 106 VAL A CA 1
ATOM 869 C C . VAL A 1 106 ? 4.737 -4.572 6.131 1.00 98.06 106 VAL A C 1
ATOM 871 O O . VAL A 1 106 ? 4.207 -4.419 7.230 1.00 98.06 106 VAL A O 1
ATOM 874 N N . SER A 1 107 ? 4.716 -3.612 5.202 1.00 97.69 107 SER A N 1
ATOM 875 C CA . SER A 1 107 ? 4.033 -2.328 5.415 1.00 97.69 107 SER A CA 1
ATOM 876 C C . SER A 1 107 ? 2.523 -2.478 5.517 1.00 97.69 107 SER A C 1
ATOM 878 O O . SER A 1 107 ? 1.917 -1.799 6.340 1.00 97.69 107 SER A O 1
ATOM 880 N N . THR A 1 108 ? 1.906 -3.386 4.759 1.00 97.88 108 THR A N 1
ATOM 881 C CA . THR A 1 108 ? 0.468 -3.657 4.875 1.00 97.88 108 THR A CA 1
ATOM 882 C C . THR A 1 108 ? 0.140 -4.211 6.254 1.00 97.88 108 THR A C 1
ATOM 884 O O . THR A 1 108 ? -0.722 -3.669 6.940 1.00 97.88 108 THR A O 1
ATOM 887 N N . VAL A 1 109 ? 0.879 -5.228 6.707 1.00 97.88 109 VAL A N 1
ATOM 888 C CA . VAL A 1 109 ? 0.703 -5.800 8.049 1.00 97.88 109 VAL A CA 1
ATOM 889 C C . VAL A 1 109 ? 0.884 -4.723 9.117 1.00 97.88 109 VAL A C 1
ATOM 891 O O . VAL A 1 109 ? 0.019 -4.558 9.972 1.00 97.88 109 VAL A O 1
ATOM 894 N N . PHE A 1 110 ? 1.958 -3.935 9.041 1.00 98.12 110 PHE A N 1
ATOM 895 C CA . PHE A 1 110 ? 2.205 -2.852 9.992 1.00 98.12 110 PHE A CA 1
ATOM 896 C C . PHE A 1 110 ? 1.100 -1.784 9.965 1.00 98.12 110 PHE A C 1
ATOM 898 O O . PHE A 1 110 ? 0.643 -1.332 11.014 1.00 98.12 110 PHE A O 1
ATOM 905 N N . THR A 1 111 ? 0.616 -1.421 8.776 1.00 98.19 111 THR A N 1
ATOM 906 C CA . THR A 1 111 ? -0.482 -0.465 8.599 1.00 98.19 111 THR A CA 1
ATOM 907 C C . THR A 1 111 ? -1.743 -0.965 9.285 1.00 98.19 111 THR A C 1
ATOM 909 O O . THR A 1 111 ? -2.345 -0.204 10.035 1.00 98.19 111 THR A O 1
ATOM 912 N N . ILE A 1 112 ? -2.129 -2.227 9.091 1.00 97.94 112 ILE A N 1
ATOM 913 C CA . ILE A 1 112 ? -3.320 -2.809 9.723 1.00 97.94 112 ILE A CA 1
ATOM 914 C C . ILE A 1 112 ? -3.153 -2.904 11.239 1.00 97.94 112 ILE A C 1
ATOM 916 O O . ILE A 1 112 ? -4.053 -2.490 11.970 1.00 97.94 112 ILE A O 1
ATOM 920 N N . LEU A 1 113 ? -1.993 -3.365 11.716 1.00 97.56 113 LEU A N 1
ATOM 921 C CA . LEU A 1 113 ? -1.701 -3.483 13.148 1.00 97.56 113 LEU A CA 1
ATOM 922 C C . LEU A 1 113 ? -1.828 -2.149 13.889 1.00 97.56 113 LEU A C 1
ATOM 924 O O . LEU A 1 113 ? -2.284 -2.129 15.028 1.00 97.56 113 LEU A O 1
ATOM 928 N N . VAL A 1 114 ? -1.447 -1.039 13.254 1.00 97.38 114 VAL A N 1
ATOM 929 C CA . VAL A 1 114 ? -1.553 0.300 13.852 1.00 97.38 114 VAL A CA 1
ATOM 930 C C . VAL A 1 114 ? -2.924 0.933 13.602 1.00 97.38 114 VAL A C 1
ATOM 932 O O . VAL A 1 114 ? -3.483 1.569 14.492 1.00 97.38 114 VAL A O 1
ATOM 935 N N . SER A 1 115 ? -3.493 0.753 12.411 1.00 97.50 115 SER A N 1
ATOM 936 C CA . SER A 1 115 ? -4.763 1.378 12.020 1.00 97.50 115 SER A CA 1
ATOM 937 C C . SER A 1 115 ? -5.956 0.780 12.753 1.00 97.50 115 SER A C 1
ATOM 939 O O . SER A 1 115 ? -6.886 1.508 13.091 1.00 97.50 115 SER A O 1
ATOM 941 N N . TYR A 1 116 ? -5.939 -0.527 13.027 1.00 96.88 116 TYR A N 1
ATOM 942 C CA . TYR A 1 116 ? -7.062 -1.210 13.662 1.00 96.88 116 TYR A CA 1
ATOM 943 C C . TYR A 1 116 ? -7.338 -0.709 15.087 1.00 96.88 116 TYR A C 1
ATOM 945 O O . TYR A 1 116 ? -8.479 -0.327 15.348 1.00 96.88 116 TYR A O 1
ATOM 953 N N . PRO A 1 117 ? -6.350 -0.614 16.002 1.00 95.12 117 PRO A N 1
ATOM 954 C CA . PRO A 1 117 ? -6.574 -0.029 17.323 1.00 95.12 117 PRO A CA 1
ATOM 955 C C . PRO A 1 117 ? -7.077 1.415 17.266 1.00 95.12 117 PRO A C 1
ATOM 957 O O . PRO A 1 117 ? -7.941 1.792 18.054 1.00 95.12 117 PRO A O 1
ATOM 960 N N . ILE A 1 118 ? -6.568 2.216 16.322 1.00 94.69 118 ILE A N 1
ATOM 961 C CA . ILE A 1 118 ? -6.997 3.608 16.141 1.00 94.69 118 ILE A CA 1
ATOM 962 C C . ILE A 1 118 ? -8.466 3.654 15.705 1.00 94.69 118 ILE A C 1
ATOM 964 O O . ILE A 1 118 ? -9.261 4.360 16.321 1.00 94.69 118 ILE A O 1
ATOM 968 N N . ALA A 1 119 ? -8.846 2.870 14.693 1.00 95.62 119 ALA A N 1
ATOM 969 C CA . ALA A 1 119 ? -10.225 2.780 14.219 1.00 95.62 119 ALA A CA 1
ATOM 970 C C . ALA A 1 119 ? -11.172 2.273 15.319 1.00 95.62 119 ALA A C 1
ATOM 972 O O . ALA A 1 119 ? -12.213 2.879 15.565 1.00 95.62 119 ALA A O 1
ATOM 973 N N . TYR A 1 120 ? -10.777 1.215 16.034 1.00 94.12 120 TYR A N 1
ATOM 974 C CA . TYR A 1 120 ? -11.521 0.666 17.168 1.00 94.12 120 TYR A CA 1
ATOM 975 C C . TYR A 1 120 ? -11.748 1.721 18.258 1.00 94.12 120 TYR A C 1
ATOM 977 O O . TYR A 1 120 ? -12.867 1.889 18.741 1.00 94.12 120 TYR A O 1
ATOM 985 N N . PHE A 1 121 ? -10.707 2.482 18.611 1.00 92.81 121 PHE A N 1
ATOM 986 C CA . PHE A 1 121 ? -10.819 3.552 19.596 1.00 92.81 121 PHE A CA 1
ATOM 987 C C . PHE A 1 121 ? -11.759 4.667 19.128 1.00 92.81 121 PHE A C 1
ATOM 989 O O . PHE A 1 121 ? -12.582 5.128 19.909 1.00 92.81 121 PHE A O 1
ATOM 996 N N . ILE A 1 122 ? -11.683 5.094 17.866 1.00 92.31 122 ILE A N 1
ATOM 997 C CA . ILE A 1 122 ? -12.545 6.165 17.343 1.00 92.31 122 ILE A CA 1
ATOM 998 C C . ILE A 1 122 ? -14.027 5.759 17.367 1.00 92.31 122 ILE A C 1
ATOM 1000 O O . ILE A 1 122 ? -14.873 6.587 17.714 1.00 92.31 122 ILE A O 1
ATOM 1004 N N . VAL A 1 123 ? -14.333 4.505 17.018 1.00 91.75 123 VAL A N 1
ATOM 1005 C CA . VAL A 1 123 ? -15.709 3.998 16.898 1.00 91.75 123 VAL A CA 1
ATOM 1006 C C . VAL A 1 123 ? -16.344 3.724 18.260 1.00 91.75 123 VAL A C 1
ATOM 1008 O O . VAL A 1 123 ? -17.457 4.177 18.510 1.00 91.75 123 VAL A O 1
ATOM 1011 N N . PHE A 1 124 ? -15.648 3.016 19.155 1.00 87.75 124 PHE A N 1
ATOM 1012 C CA . PHE A 1 124 ? -16.239 2.555 20.418 1.00 87.75 124 PHE A CA 1
ATOM 1013 C C . PHE A 1 124 ? -15.971 3.476 21.617 1.00 87.75 124 PHE A C 1
ATOM 1015 O O . PHE A 1 124 ? -16.550 3.285 22.689 1.00 87.75 124 PHE A O 1
ATOM 1022 N N . SER A 1 125 ? -15.107 4.487 21.484 1.00 83.25 125 SER A N 1
ATOM 1023 C CA . SER A 1 125 ? -14.865 5.438 22.571 1.00 83.25 125 SER A CA 1
ATOM 1024 C C . SER A 1 125 ? -15.976 6.484 22.652 1.00 83.25 125 SER A C 1
ATOM 1026 O O . SER A 1 125 ? -16.264 7.189 21.688 1.00 83.25 125 SER A O 1
ATOM 1028 N N . LYS A 1 126 ? -16.536 6.689 23.853 1.00 74.81 126 LYS A N 1
ATOM 1029 C CA . LYS A 1 126 ? -17.511 7.762 24.160 1.00 74.81 126 LYS A CA 1
ATOM 1030 C C . LYS A 1 126 ? -16.881 9.164 24.190 1.00 74.81 126 LYS A C 1
ATOM 1032 O O . LYS A 1 126 ? -17.422 10.093 24.792 1.00 74.81 126 LYS A O 1
ATOM 1037 N N . TRP A 1 127 ? -15.692 9.325 23.618 1.00 77.94 127 TRP A N 1
ATOM 1038 C CA . TRP A 1 127 ? -14.928 10.554 23.729 1.00 77.94 127 TRP A CA 1
ATOM 1039 C C . TRP A 1 127 ? -15.578 11.673 22.915 1.00 77.94 127 TRP A C 1
ATOM 1041 O O . TRP A 1 127 ? -15.789 11.545 21.709 1.00 77.94 127 TRP A O 1
ATOM 1051 N N . ARG A 1 128 ? -15.843 12.815 23.566 1.00 79.12 128 ARG A N 1
ATOM 1052 C CA . ARG A 1 128 ? -16.486 13.983 22.934 1.00 79.12 128 ARG A CA 1
ATOM 1053 C C . ARG A 1 128 ? -15.715 14.515 21.715 1.00 79.12 128 ARG A C 1
ATOM 1055 O O . ARG A 1 128 ? -16.298 15.183 20.871 1.00 79.12 128 ARG A O 1
ATOM 1062 N N . TYR A 1 129 ? -14.425 14.202 21.610 1.00 81.38 129 TYR A N 1
ATOM 1063 C CA . TYR A 1 129 ? -13.554 14.631 20.516 1.00 81.38 129 TYR A CA 1
ATOM 1064 C C . TYR A 1 129 ? -13.320 13.552 19.445 1.00 81.38 129 TYR A C 1
ATOM 1066 O O . TYR A 1 129 ? -12.404 13.699 18.641 1.00 81.38 129 TYR A O 1
ATOM 1074 N N . SER A 1 130 ? -14.146 12.498 19.373 1.00 82.56 130 SER A N 1
ATOM 1075 C CA . SER A 1 130 ? -14.051 11.486 18.303 1.00 82.56 130 SER A CA 1
ATOM 1076 C C . SER A 1 130 ? -14.088 12.123 16.898 1.00 82.56 130 SER A C 1
ATOM 1078 O O . SER A 1 130 ? -13.268 11.795 16.044 1.00 82.56 130 SER A O 1
ATOM 1080 N N . GLN A 1 131 ? -14.905 13.166 16.694 1.00 85.75 131 GLN A N 1
ATOM 1081 C CA . GLN A 1 131 ? -14.921 13.942 15.442 1.00 85.75 131 GLN A CA 1
ATOM 1082 C C . GLN A 1 131 ? -13.579 14.627 15.123 1.00 85.75 131 GLN A C 1
ATOM 1084 O O . GLN A 1 131 ? -13.184 14.705 13.961 1.00 85.75 131 GLN A O 1
ATOM 1089 N N . VAL A 1 132 ? -12.854 15.100 16.142 1.00 90.94 132 VAL A N 1
ATOM 1090 C CA . VAL A 1 132 ? -11.529 15.721 15.967 1.00 90.94 132 VAL A CA 1
ATOM 1091 C C . VAL A 1 132 ? -10.491 14.671 15.573 1.00 90.94 132 VAL A C 1
ATOM 1093 O O . VAL A 1 132 ? -9.633 14.955 14.742 1.00 90.94 132 VAL A O 1
ATOM 1096 N N . LEU A 1 133 ? -10.580 13.447 16.107 1.00 90.50 133 LEU A N 1
ATOM 1097 C CA . LEU A 1 133 ? -9.711 12.346 15.680 1.00 90.50 133 LEU A CA 1
ATOM 1098 C C . LEU A 1 133 ? -9.936 11.982 14.217 1.00 90.50 133 LEU A C 1
ATOM 1100 O O . LEU A 1 133 ? -8.966 11.820 13.485 1.00 90.50 133 LEU A O 1
ATOM 1104 N N . VAL A 1 134 ? -11.194 11.913 13.777 1.00 90.81 134 VAL A N 1
ATOM 1105 C CA . VAL A 1 134 ? -11.516 11.681 12.361 1.00 90.81 134 VAL A CA 1
ATOM 1106 C C . VAL A 1 134 ? -10.924 12.786 11.488 1.00 90.81 134 VAL A C 1
ATOM 1108 O O . VAL A 1 134 ? -10.287 12.494 10.478 1.00 90.81 134 VAL A O 1
ATOM 1111 N N . LEU A 1 135 ? -11.046 14.049 11.907 1.00 92.38 135 LEU A N 1
ATOM 1112 C CA . LEU A 1 135 ? -10.423 15.169 11.203 1.00 92.38 135 LEU A CA 1
ATOM 1113 C C . LEU A 1 135 ? -8.894 15.021 11.136 1.00 92.38 135 LEU A C 1
ATOM 1115 O O . LEU A 1 135 ? -8.308 15.264 10.086 1.00 92.38 135 LEU A O 1
ATOM 1119 N N . LEU A 1 136 ? -8.251 14.588 12.223 1.00 92.94 136 LEU A N 1
ATOM 1120 C CA . LEU A 1 136 ? -6.802 14.378 12.289 1.00 92.94 136 LEU A CA 1
ATOM 1121 C C . LEU A 1 136 ? -6.339 13.219 11.393 1.00 92.94 136 LEU A C 1
ATOM 1123 O O . LEU A 1 136 ? -5.263 13.301 10.806 1.00 92.94 136 LEU A O 1
ATOM 1127 N N . VAL A 1 137 ? -7.160 12.179 11.236 1.00 93.19 137 VAL A N 1
ATOM 1128 C CA . VAL A 1 137 ? -6.922 11.072 10.295 1.00 93.19 137 VAL A CA 1
ATOM 1129 C C . VAL A 1 137 ? -7.045 11.542 8.842 1.00 93.19 137 VAL A C 1
ATOM 1131 O O . VAL A 1 137 ? -6.237 11.147 8.004 1.00 93.19 137 VAL A O 1
ATOM 1134 N N . ILE A 1 138 ? -8.014 12.410 8.538 1.00 93.12 138 ILE A N 1
ATOM 1135 C CA . ILE A 1 138 ? -8.254 12.925 7.179 1.00 93.12 138 ILE A CA 1
ATOM 1136 C C . ILE A 1 138 ? -7.251 14.026 6.800 1.00 93.12 138 ILE A C 1
ATOM 1138 O O . ILE A 1 138 ? -6.848 14.116 5.642 1.00 93.12 138 ILE A O 1
ATOM 1142 N N . ALA A 1 139 ? -6.797 14.841 7.754 1.00 94.50 139 ALA A N 1
ATOM 1143 C CA . ALA A 1 139 ? -5.857 15.943 7.536 1.00 94.50 139 ALA A CA 1
ATOM 1144 C C . ALA A 1 139 ? -4.630 15.591 6.660 1.00 94.50 139 ALA A C 1
ATOM 1146 O O . ALA A 1 139 ? -4.362 16.332 5.711 1.00 94.50 139 ALA A O 1
ATOM 1147 N N . PRO A 1 140 ? -3.896 14.478 6.878 1.00 90.75 140 PRO A N 1
ATOM 1148 C CA . PRO A 1 140 ? -2.759 14.109 6.031 1.00 90.75 140 PRO A CA 1
ATOM 1149 C C . PRO A 1 140 ? -3.143 13.740 4.592 1.00 90.75 140 PRO A C 1
ATOM 1151 O O . PRO A 1 140 ? -2.265 13.727 3.733 1.00 90.75 140 PRO A O 1
ATOM 1154 N N . MET A 1 141 ? -4.415 13.447 4.303 1.00 92.12 141 MET A N 1
ATOM 1155 C CA . MET A 1 141 ? -4.891 13.188 2.938 1.00 92.12 141 MET A CA 1
ATOM 1156 C C . MET A 1 141 ? -5.029 14.472 2.111 1.00 92.12 141 MET A C 1
ATOM 1158 O O . MET A 1 141 ? -5.027 14.404 0.886 1.00 92.12 141 MET A O 1
ATOM 1162 N N . LEU A 1 142 ? -5.109 15.640 2.761 1.00 93.38 142 LEU A N 1
ATOM 1163 C CA . LEU A 1 142 ? -5.151 16.943 2.085 1.00 93.38 142 LEU A CA 1
ATOM 1164 C C . LEU A 1 142 ? -3.786 17.347 1.509 1.00 93.38 142 LEU A C 1
ATOM 1166 O O . LEU A 1 142 ? -3.700 18.247 0.675 1.00 93.38 142 LEU A O 1
ATOM 1170 N N . VAL A 1 143 ? -2.713 16.691 1.955 1.00 92.88 143 VAL A N 1
ATOM 1171 C CA . VAL A 1 143 ? -1.344 16.953 1.514 1.00 92.88 143 VAL A CA 1
ATOM 1172 C C . VAL A 1 143 ? -0.946 15.929 0.453 1.00 92.88 143 VAL A C 1
ATOM 1174 O O . VAL A 1 143 ? -1.090 14.722 0.645 1.00 92.88 143 VAL A O 1
ATOM 1177 N N . GLY A 1 144 ? -0.385 16.403 -0.662 1.00 92.19 144 GLY A N 1
ATOM 1178 C CA . GLY A 1 144 ? 0.082 15.533 -1.741 1.00 92.19 144 GLY A CA 1
ATOM 1179 C C . GLY A 1 144 ? 1.182 14.556 -1.301 1.00 92.19 144 GLY A C 1
ATOM 1180 O O . GLY A 1 144 ? 2.043 14.887 -0.482 1.00 92.19 144 GLY A O 1
ATOM 1181 N N . ASN A 1 145 ? 1.195 13.356 -1.893 1.00 89.50 145 ASN A N 1
ATOM 1182 C CA . ASN A 1 145 ? 2.114 12.272 -1.520 1.00 89.50 145 ASN A CA 1
ATOM 1183 C C . ASN A 1 145 ? 3.601 12.679 -1.584 1.00 89.50 145 ASN A C 1
ATOM 1185 O O . ASN A 1 145 ? 4.383 12.326 -0.706 1.00 89.50 145 ASN A O 1
ATOM 1189 N N . VAL A 1 146 ? 3.986 13.479 -2.584 1.00 91.94 146 VAL A N 1
ATOM 1190 C CA . VAL A 1 146 ? 5.365 13.976 -2.750 1.00 91.94 146 VAL A CA 1
ATOM 1191 C C . VAL A 1 146 ? 5.799 14.845 -1.567 1.00 91.94 146 VAL A C 1
ATOM 1193 O O . VAL A 1 146 ? 6.884 14.653 -1.024 1.00 91.94 146 VAL A O 1
ATOM 1196 N N . VAL A 1 147 ? 4.934 15.759 -1.117 1.00 93.50 147 VAL A N 1
ATOM 1197 C CA . VAL A 1 147 ? 5.218 16.647 0.023 1.00 93.50 147 VAL A CA 1
ATOM 1198 C C . VAL A 1 147 ? 5.389 15.829 1.303 1.00 93.50 147 VAL A C 1
ATOM 1200 O O . VAL A 1 147 ? 6.302 16.079 2.088 1.00 93.50 147 VAL A O 1
ATOM 1203 N N . ARG A 1 148 ? 4.557 14.801 1.493 1.00 92.94 148 ARG A N 1
ATOM 1204 C CA . ARG A 1 148 ? 4.659 13.890 2.641 1.00 92.94 148 ARG A CA 1
ATOM 1205 C C . ARG A 1 148 ? 5.953 13.078 2.622 1.00 92.94 148 ARG A C 1
ATOM 1207 O O . ARG A 1 148 ? 6.594 12.946 3.663 1.00 92.94 148 ARG A O 1
ATOM 1214 N N . ALA A 1 149 ? 6.350 12.567 1.458 1.00 91.62 149 ALA A N 1
ATOM 1215 C CA . ALA A 1 149 ? 7.608 11.846 1.294 1.00 91.62 149 ALA A CA 1
ATOM 1216 C C . ALA A 1 149 ? 8.817 12.742 1.611 1.00 91.62 149 ALA A C 1
ATOM 1218 O O . ALA A 1 149 ? 9.720 12.314 2.327 1.00 91.62 149 ALA A O 1
ATOM 1219 N N . PHE A 1 150 ? 8.796 14.004 1.171 1.00 91.38 150 PHE A N 1
ATOM 1220 C CA . PHE A 1 150 ? 9.835 14.978 1.508 1.00 91.38 150 PHE A CA 1
ATOM 1221 C C . PHE A 1 150 ? 9.854 15.334 3.005 1.00 91.38 150 PHE A C 1
ATOM 1223 O O . PHE A 1 150 ? 10.921 15.448 3.605 1.00 91.38 150 PHE A O 1
ATOM 1230 N N . GLY A 1 151 ? 8.685 15.451 3.641 1.00 92.06 151 GLY A N 1
ATOM 1231 C CA . GLY A 1 151 ? 8.587 15.641 5.090 1.00 92.06 151 GLY A CA 1
ATOM 1232 C C . GLY A 1 151 ? 9.253 14.500 5.865 1.00 92.06 151 GLY A C 1
ATOM 1233 O O . GLY A 1 151 ? 10.073 14.743 6.748 1.00 92.06 151 GLY A O 1
ATOM 1234 N N . TRP A 1 152 ? 8.977 13.249 5.487 1.00 92.50 152 TRP A N 1
ATOM 1235 C CA . TRP A 1 152 ? 9.649 12.088 6.076 1.00 92.50 152 TRP A CA 1
ATOM 1236 C C . TRP A 1 152 ? 11.143 12.039 5.772 1.00 92.50 152 TRP A C 1
ATOM 1238 O O . TRP A 1 152 ? 11.922 11.724 6.668 1.00 92.50 152 TRP A O 1
ATOM 1248 N N . TYR A 1 153 ? 11.553 12.396 4.554 1.00 91.00 153 TYR A N 1
ATOM 1249 C CA . TYR A 1 153 ? 12.964 12.533 4.196 1.00 91.00 153 TYR A CA 1
ATOM 1250 C C . TYR A 1 153 ? 13.694 13.500 5.139 1.00 91.00 153 TYR A C 1
ATOM 1252 O O . TYR A 1 153 ? 14.729 13.150 5.704 1.00 91.00 153 TYR A O 1
ATOM 1260 N N . ALA A 1 154 ? 13.119 14.682 5.384 1.00 90.69 154 ALA A N 1
ATOM 1261 C CA . ALA A 1 154 ? 13.686 15.675 6.294 1.00 90.69 154 ALA A CA 1
ATOM 1262 C C . ALA A 1 154 ? 13.730 15.187 7.755 1.00 90.69 154 ALA A C 1
ATOM 1264 O O . ALA A 1 154 ? 14.706 15.437 8.463 1.00 90.69 154 ALA A O 1
ATOM 1265 N N . LEU A 1 155 ? 12.702 14.461 8.211 1.00 89.81 155 LEU A N 1
ATOM 1266 C CA . LEU A 1 155 ? 12.636 13.923 9.575 1.00 89.81 155 LEU A CA 1
ATOM 1267 C C . LEU A 1 155 ? 13.606 12.756 9.819 1.00 89.81 155 LEU A C 1
ATOM 1269 O O . LEU A 1 155 ? 14.154 12.652 10.918 1.00 89.81 155 LEU A O 1
ATOM 1273 N N . MET A 1 156 ? 13.801 11.885 8.822 1.00 88.56 156 MET A N 1
ATOM 1274 C CA . MET A 1 156 ? 14.647 10.683 8.896 1.00 88.56 156 MET A CA 1
ATOM 1275 C C . MET A 1 156 ? 16.104 10.921 8.476 1.00 88.56 156 MET A C 1
ATOM 1277 O O . MET A 1 156 ? 16.959 10.064 8.724 1.00 88.56 156 MET A O 1
ATOM 1281 N N . GLY A 1 157 ? 16.393 12.054 7.827 1.00 84.00 157 GLY A N 1
ATOM 1282 C CA . GLY A 1 157 ? 17.742 12.448 7.426 1.00 84.00 157 GLY A CA 1
ATOM 1283 C C . GLY A 1 157 ? 18.705 12.513 8.612 1.00 84.00 157 GLY A C 1
ATOM 1284 O O . GLY A 1 157 ? 18.284 12.629 9.759 1.00 84.00 157 GLY A O 1
ATOM 1285 N N . SER A 1 158 ? 20.012 12.443 8.355 1.00 76.19 158 SER A N 1
ATOM 1286 C CA . SER A 1 158 ? 21.063 12.361 9.390 1.00 76.19 158 SER A CA 1
ATOM 1287 C C . SER A 1 158 ? 20.937 13.418 10.496 1.00 76.19 158 SER A C 1
ATOM 1289 O O . SER A 1 158 ? 21.111 13.090 11.665 1.00 76.19 158 SER A O 1
ATOM 1291 N N . SER A 1 159 ? 20.543 14.645 10.149 1.00 78.50 159 SER A N 1
ATOM 1292 C CA . SER A 1 159 ? 20.320 15.752 11.096 1.00 78.50 159 SER A CA 1
ATOM 1293 C C . SER A 1 159 ? 18.853 15.947 11.512 1.00 78.50 159 SER A C 1
ATOM 1295 O O . SER A 1 159 ? 18.522 16.943 12.154 1.00 78.50 159 SER A O 1
ATOM 1297 N N . GLY A 1 160 ? 17.960 15.040 11.120 1.00 83.94 160 GLY A N 1
ATOM 1298 C CA . GLY A 1 160 ? 16.524 15.121 11.364 1.00 83.94 160 GLY A CA 1
ATOM 1299 C C . GLY A 1 160 ? 16.143 14.886 12.825 1.00 83.94 160 GLY A C 1
ATOM 1300 O O . GLY A 1 160 ? 16.891 14.290 13.603 1.00 83.94 160 GLY A O 1
ATOM 1301 N N . ILE A 1 161 ? 14.940 15.336 13.194 1.00 86.38 161 ILE A N 1
ATOM 1302 C CA . ILE A 1 161 ? 14.416 15.265 14.569 1.00 86.38 161 ILE A CA 1
ATOM 1303 C C . ILE A 1 161 ? 14.417 13.824 15.098 1.00 86.38 161 ILE A C 1
ATOM 1305 O O . ILE A 1 161 ? 14.726 13.602 16.265 1.00 86.38 161 ILE A O 1
ATOM 1309 N N . ILE A 1 162 ? 14.129 12.833 14.248 1.00 85.31 162 ILE A N 1
ATOM 1310 C CA . ILE A 1 162 ? 14.093 11.426 14.669 1.00 85.31 162 ILE A CA 1
ATOM 1311 C C . ILE A 1 162 ? 15.483 10.962 15.116 1.00 85.31 162 ILE A C 1
ATOM 1313 O O . ILE A 1 162 ? 15.617 10.360 16.180 1.00 85.31 162 ILE A O 1
ATOM 1317 N N . ASN A 1 163 ? 16.524 11.294 14.349 1.00 83.69 163 ASN A N 1
ATOM 1318 C CA . ASN A 1 163 ? 17.898 10.937 14.699 1.00 83.69 163 ASN A CA 1
ATOM 1319 C C . ASN A 1 163 ? 18.398 11.721 15.918 1.00 83.69 163 ASN A C 1
ATOM 1321 O O . ASN A 1 163 ? 19.137 11.166 16.724 1.00 83.69 163 ASN A O 1
ATOM 1325 N N . GLN A 1 164 ? 17.960 12.971 16.103 1.00 84.25 164 GLN A N 1
ATOM 1326 C CA . GLN A 1 164 ? 18.267 13.737 17.315 1.00 84.25 164 GLN A CA 1
ATOM 1327 C C . GLN A 1 164 ? 17.661 13.081 18.562 1.00 84.25 164 GLN A C 1
ATOM 1329 O O . GLN A 1 164 ? 18.366 12.898 19.550 1.00 84.25 164 GLN A O 1
ATOM 1334 N N . ILE A 1 165 ? 16.389 12.667 18.501 1.00 85.25 165 ILE A N 1
ATOM 1335 C CA . ILE A 1 165 ? 15.715 11.961 19.602 1.00 85.25 165 ILE A CA 1
ATOM 1336 C C . ILE A 1 165 ? 16.411 10.627 19.889 1.00 85.25 165 ILE A C 1
ATOM 1338 O O . ILE A 1 165 ? 16.711 10.337 21.043 1.00 85.25 165 ILE A O 1
ATOM 1342 N N . LEU A 1 166 ? 16.718 9.832 18.859 1.00 82.19 166 LEU A N 1
ATOM 1343 C CA . LEU A 1 166 ? 17.465 8.579 19.018 1.00 82.19 166 LEU A CA 1
ATOM 1344 C C . LEU A 1 166 ? 18.857 8.817 19.628 1.00 82.19 166 LEU A C 1
ATOM 1346 O O . LEU A 1 166 ? 19.290 8.057 20.496 1.00 82.19 166 LEU A O 1
ATOM 1350 N N . GLY A 1 167 ? 19.512 9.915 19.248 1.00 82.00 167 GLY A N 1
ATOM 1351 C CA . GLY A 1 167 ? 20.794 10.346 19.795 1.00 82.00 167 GLY A CA 1
ATOM 1352 C C . GLY A 1 167 ? 20.759 10.640 21.297 1.00 82.00 167 GLY A C 1
ATOM 1353 O O . GLY A 1 167 ? 21.738 10.341 21.978 1.00 82.00 167 GLY A O 1
ATOM 1354 N N . VAL A 1 168 ? 19.634 11.124 21.844 1.00 84.25 168 VAL A N 1
ATOM 1355 C CA . VAL A 1 168 ? 19.453 11.297 23.304 1.00 84.25 168 VAL A CA 1
ATOM 1356 C C . VAL A 1 168 ? 19.568 9.957 24.038 1.00 84.25 168 VAL A C 1
ATOM 1358 O O . VAL A 1 168 ? 20.114 9.897 25.136 1.00 84.25 168 VAL A O 1
ATOM 1361 N N . PHE A 1 169 ? 19.114 8.870 23.413 1.00 84.31 169 PHE A N 1
ATOM 1362 C CA . PHE A 1 169 ? 19.218 7.509 23.947 1.00 84.31 169 PHE A CA 1
ATOM 1363 C C . PHE A 1 169 ? 20.533 6.805 23.565 1.00 84.31 169 PHE A C 1
ATOM 1365 O O . PHE A 1 169 ? 20.676 5.606 23.791 1.00 84.31 169 PHE A O 1
ATOM 1372 N N . GLY A 1 170 ? 21.493 7.524 22.971 1.00 79.19 170 GLY A N 1
ATOM 1373 C CA . GLY A 1 170 ? 22.772 6.971 22.517 1.00 79.19 170 GLY A CA 1
ATOM 1374 C C . GLY A 1 170 ? 22.686 6.126 21.240 1.00 79.19 170 GLY A C 1
ATOM 1375 O O . GLY A 1 170 ? 23.665 5.481 20.868 1.00 79.19 170 GLY A O 1
ATOM 1376 N N . LEU A 1 171 ? 21.542 6.124 20.546 1.00 78.19 171 LEU A N 1
ATOM 1377 C CA . LEU A 1 171 ? 21.333 5.363 19.315 1.00 78.19 171 LEU A CA 1
ATOM 1378 C C . LEU A 1 171 ? 21.641 6.237 18.094 1.00 78.19 171 LEU A C 1
ATOM 1380 O O . LEU A 1 171 ? 20.847 7.087 17.700 1.00 78.19 171 LEU A O 1
ATOM 1384 N N . GLN A 1 172 ? 22.780 6.000 17.446 1.00 74.31 172 GLN A N 1
ATOM 1385 C CA . GLN A 1 172 ? 23.115 6.627 16.162 1.00 74.31 172 GLN A CA 1
ATOM 1386 C C . GLN A 1 172 ? 22.649 5.735 15.004 1.00 74.31 172 GLN A C 1
ATOM 1388 O O . GLN A 1 172 ? 23.451 5.093 14.329 1.00 74.31 172 GLN A O 1
ATOM 1393 N N . TYR A 1 173 ? 21.332 5.657 14.796 1.00 76.38 173 TYR A N 1
ATOM 1394 C CA . TYR A 1 173 ? 20.731 4.856 13.727 1.00 76.38 173 TYR A CA 1
ATOM 1395 C C . TYR A 1 173 ? 19.972 5.744 12.746 1.00 76.38 173 TYR A C 1
ATOM 1397 O O . TYR A 1 173 ? 18.942 6.311 13.090 1.00 76.38 173 TYR A O 1
ATOM 1405 N N . THR A 1 174 ? 20.466 5.851 11.511 1.00 81.56 174 THR A N 1
ATOM 1406 C CA . THR A 1 174 ? 19.776 6.596 10.450 1.00 81.56 174 THR A CA 1
ATOM 1407 C C . THR A 1 174 ? 18.722 5.712 9.793 1.00 81.56 174 THR A C 1
ATOM 1409 O O . THR A 1 174 ? 19.056 4.729 9.139 1.00 81.56 174 THR A O 1
ATOM 1412 N N . LEU A 1 175 ? 17.449 6.086 9.940 1.00 84.81 175 LEU A N 1
ATOM 1413 C CA . LEU A 1 175 ? 16.321 5.392 9.303 1.00 84.81 175 LEU A CA 1
ATOM 1414 C C . LEU A 1 175 ? 16.250 5.610 7.786 1.00 84.81 175 LEU A C 1
ATOM 1416 O O . LEU A 1 175 ? 15.682 4.780 7.073 1.00 84.81 175 LEU A O 1
ATOM 1420 N N . LEU A 1 176 ? 16.824 6.700 7.280 1.00 88.44 176 LEU A N 1
ATOM 1421 C CA . LEU A 1 176 ? 16.893 6.957 5.847 1.00 88.44 176 LEU A CA 1
ATOM 1422 C C . LEU A 1 176 ? 17.681 5.847 5.133 1.00 88.44 176 LEU A C 1
ATOM 1424 O O . LEU A 1 176 ? 18.726 5.408 5.615 1.00 88.44 176 LEU A O 1
ATOM 1428 N N . ASN A 1 177 ? 17.207 5.417 3.964 1.00 89.44 177 ASN A N 1
ATOM 1429 C CA . ASN A 1 177 ? 17.795 4.336 3.170 1.00 89.44 177 ASN A CA 1
ATOM 1430 C C . ASN A 1 177 ? 17.811 2.982 3.894 1.00 89.44 177 ASN A C 1
ATOM 1432 O O . ASN A 1 177 ? 18.707 2.162 3.686 1.00 89.44 177 ASN A O 1
ATOM 1436 N N . THR A 1 178 ? 16.822 2.733 4.754 1.00 92.56 178 THR A N 1
ATOM 1437 C CA . THR A 1 178 ? 16.641 1.449 5.442 1.00 92.56 178 THR A CA 1
ATOM 1438 C C . THR A 1 178 ? 15.227 0.919 5.229 1.00 92.56 178 THR A C 1
ATOM 1440 O O . THR A 1 178 ? 14.277 1.693 5.094 1.00 92.56 178 THR A O 1
ATOM 1443 N N . LYS A 1 179 ? 15.064 -0.413 5.226 1.00 93.06 179 LYS A N 1
ATOM 1444 C CA . LYS A 1 179 ? 13.737 -1.039 5.093 1.00 93.06 179 LYS A CA 1
ATOM 1445 C C . LYS A 1 179 ? 12.747 -0.543 6.166 1.00 93.06 179 LYS A C 1
ATOM 1447 O O . LYS A 1 179 ? 11.634 -0.190 5.785 1.00 93.06 179 LYS A O 1
ATOM 1452 N N . PRO A 1 180 ? 13.117 -0.431 7.462 1.00 92.44 180 PRO A N 1
ATOM 1453 C CA . PRO A 1 180 ? 12.212 0.094 8.486 1.00 92.44 180 PRO A CA 1
ATOM 1454 C C . PRO A 1 180 ? 11.755 1.532 8.219 1.00 92.44 180 PRO A C 1
ATOM 1456 O O . PRO A 1 180 ? 10.572 1.823 8.370 1.00 92.44 180 PRO A O 1
ATOM 1459 N N . GLY A 1 181 ? 12.653 2.417 7.771 1.00 92.50 181 GLY A N 1
ATOM 1460 C CA . GLY A 1 181 ? 12.291 3.796 7.424 1.00 92.50 181 GLY A CA 1
ATOM 1461 C C . GLY A 1 181 ? 11.267 3.855 6.289 1.00 92.50 181 GLY A C 1
ATOM 1462 O O . GLY A 1 181 ? 10.253 4.546 6.397 1.00 92.50 181 GLY A O 1
ATOM 1463 N N . VAL A 1 182 ? 11.477 3.051 5.242 1.00 95.06 182 VAL A N 1
ATOM 1464 C CA . VAL A 1 182 ? 10.532 2.921 4.123 1.00 95.06 182 VAL A CA 1
ATOM 1465 C C . VAL A 1 182 ? 9.180 2.384 4.604 1.00 95.06 182 VAL A C 1
ATOM 1467 O O . VAL A 1 182 ? 8.149 2.972 4.287 1.00 95.06 182 VAL A O 1
ATOM 1470 N N . ILE A 1 183 ? 9.166 1.325 5.422 1.00 95.88 183 ILE A N 1
ATOM 1471 C CA . ILE A 1 183 ? 7.936 0.733 5.972 1.00 95.88 183 ILE A CA 1
ATOM 1472 C C . ILE A 1 183 ? 7.141 1.761 6.780 1.00 95.88 183 ILE A C 1
ATOM 1474 O O . ILE A 1 183 ? 5.940 1.901 6.556 1.00 95.88 183 ILE A O 1
ATOM 1478 N N . ILE A 1 184 ? 7.787 2.498 7.687 1.00 94.75 184 ILE A N 1
ATOM 1479 C CA . ILE A 1 184 ? 7.122 3.504 8.531 1.00 94.75 184 ILE A CA 1
ATOM 1480 C C . ILE A 1 184 ? 6.519 4.610 7.667 1.00 94.75 184 ILE A C 1
ATOM 1482 O O . ILE A 1 184 ? 5.351 4.969 7.837 1.00 94.75 184 ILE A O 1
ATOM 1486 N N . ALA A 1 185 ? 7.294 5.131 6.717 1.00 94.75 185 ALA A N 1
ATOM 1487 C CA . ALA A 1 185 ? 6.841 6.218 5.869 1.00 94.75 185 ALA A CA 1
ATOM 1488 C C . ALA A 1 185 ? 5.665 5.795 4.981 1.00 94.75 185 ALA A C 1
ATOM 1490 O O . ALA A 1 185 ? 4.649 6.489 4.961 1.00 94.75 185 ALA A O 1
ATOM 1491 N N . ILE A 1 186 ? 5.757 4.638 4.318 1.00 95.69 186 ILE A N 1
ATOM 1492 C CA . ILE A 1 186 ? 4.667 4.078 3.506 1.00 95.69 186 ILE A CA 1
ATOM 1493 C C . ILE A 1 186 ? 3.429 3.848 4.370 1.00 95.69 186 ILE A C 1
ATOM 1495 O O . ILE A 1 186 ? 2.344 4.310 4.025 1.00 95.69 186 ILE A O 1
ATOM 1499 N N . SER A 1 187 ? 3.592 3.219 5.532 1.00 96.25 187 SER A N 1
ATOM 1500 C CA . SER A 1 187 ? 2.462 2.923 6.414 1.00 96.25 187 SER A CA 1
ATOM 1501 C C . SER A 1 187 ? 1.763 4.197 6.871 1.00 96.25 187 SER A C 1
ATOM 1503 O O . SER A 1 187 ? 0.542 4.266 6.844 1.00 96.25 187 SER A O 1
ATOM 1505 N N . SER A 1 188 ? 2.509 5.261 7.189 1.00 94.31 188 SER A N 1
ATOM 1506 C CA . SER A 1 188 ? 1.904 6.554 7.530 1.00 94.31 188 SER A CA 1
ATOM 1507 C C . SER A 1 188 ? 1.044 7.122 6.394 1.00 94.31 188 SER A C 1
ATOM 1509 O O . SER A 1 188 ? 0.051 7.806 6.650 1.00 94.31 188 SER A O 1
ATOM 1511 N N . VAL A 1 189 ? 1.412 6.855 5.132 1.00 93.75 189 VAL A N 1
ATOM 1512 C CA . VAL A 1 189 ? 0.659 7.278 3.942 1.00 93.75 189 VAL A CA 1
ATOM 1513 C C . VAL A 1 189 ? -0.649 6.520 3.812 1.00 93.75 189 VAL A C 1
ATOM 1515 O O . VAL A 1 189 ? -1.659 7.136 3.473 1.00 93.75 189 VAL A O 1
ATOM 1518 N N . LEU A 1 190 ? -0.638 5.237 4.160 1.00 95.19 190 LEU A N 1
ATOM 1519 C CA . LEU A 1 190 ? -1.758 4.322 3.973 1.00 95.19 190 LEU A CA 1
ATOM 1520 C C . LEU A 1 190 ? -2.702 4.240 5.175 1.00 95.19 190 LEU A C 1
ATOM 1522 O O . LEU A 1 190 ? -3.882 3.948 4.991 1.00 95.19 190 LEU A O 1
ATOM 1526 N N . MET A 1 191 ? -2.224 4.562 6.381 1.00 96.00 191 MET A N 1
ATOM 1527 C CA . MET A 1 191 ? -3.017 4.554 7.616 1.00 96.00 191 MET A CA 1
ATOM 1528 C C . MET A 1 191 ? -4.370 5.266 7.475 1.00 96.00 191 MET A C 1
ATOM 1530 O O . MET A 1 191 ? -5.368 4.657 7.844 1.00 96.00 191 MET A O 1
ATOM 1534 N N . PRO A 1 192 ? -4.480 6.485 6.904 1.00 95.50 192 PRO A N 1
ATOM 1535 C CA . PRO A 1 192 ? -5.777 7.143 6.747 1.00 95.50 192 PRO A CA 1
ATOM 1536 C C . PRO A 1 192 ? -6.792 6.314 5.957 1.00 95.50 192 PRO A C 1
ATOM 1538 O O . PRO A 1 192 ? -7.939 6.180 6.372 1.00 95.50 192 PRO A O 1
ATOM 1541 N N . PHE A 1 193 ? -6.360 5.699 4.855 1.00 95.44 193 PHE A N 1
ATOM 1542 C CA . PHE A 1 193 ? -7.221 4.860 4.025 1.00 95.44 193 PHE A CA 1
ATOM 1543 C C . PHE A 1 193 ? -7.658 3.598 4.776 1.00 95.44 193 PHE A C 1
ATOM 1545 O O . PHE A 1 193 ? -8.843 3.268 4.789 1.00 95.44 193 PHE A O 1
ATOM 1552 N N . ALA A 1 194 ? -6.718 2.925 5.447 1.00 97.44 194 ALA A N 1
ATOM 1553 C CA . ALA A 1 194 ? -7.007 1.727 6.228 1.00 97.44 194 ALA A CA 1
ATOM 1554 C C . ALA A 1 194 ? -7.949 2.022 7.407 1.00 97.44 194 ALA A C 1
ATOM 1556 O O . ALA A 1 194 ? -8.915 1.290 7.611 1.00 97.44 194 ALA A O 1
ATOM 1557 N N . ILE A 1 195 ? -7.717 3.114 8.145 1.00 97.12 195 ILE A N 1
ATOM 1558 C CA . ILE A 1 195 ? -8.570 3.545 9.260 1.00 97.12 195 ILE A CA 1
ATOM 1559 C C . ILE A 1 195 ? -9.997 3.797 8.767 1.00 97.12 195 ILE A C 1
ATOM 1561 O O . ILE A 1 195 ? -10.932 3.290 9.375 1.00 97.12 195 ILE A O 1
ATOM 1565 N N . LEU A 1 196 ? -10.181 4.523 7.658 1.00 95.62 196 LEU A N 1
ATOM 1566 C CA . LEU A 1 196 ? -11.516 4.831 7.134 1.00 95.62 196 LEU A CA 1
ATOM 1567 C C . LEU A 1 196 ? -12.289 3.573 6.713 1.00 95.62 196 LEU A C 1
ATOM 1569 O O . LEU A 1 196 ? -13.475 3.455 7.023 1.00 95.62 196 LEU A O 1
ATOM 1573 N N . ILE A 1 197 ? -11.626 2.611 6.064 1.00 95.75 197 ILE A N 1
ATOM 1574 C CA . ILE A 1 197 ? -12.255 1.333 5.696 1.00 95.75 197 ILE A CA 1
ATOM 1575 C C . ILE A 1 197 ? -12.636 0.543 6.948 1.00 95.75 197 ILE A C 1
ATOM 1577 O O . ILE A 1 197 ? -13.774 0.090 7.062 1.00 95.75 197 ILE A O 1
ATOM 1581 N N . LEU A 1 198 ? -11.723 0.415 7.912 1.00 96.88 198 LEU A N 1
ATOM 1582 C CA . LEU A 1 198 ? -11.989 -0.299 9.161 1.00 96.88 198 LEU A CA 1
ATOM 1583 C C . LEU A 1 198 ? -13.139 0.349 9.937 1.00 96.88 198 LEU A C 1
ATOM 1585 O O . LEU A 1 198 ? -14.045 -0.351 10.378 1.00 96.88 198 LEU A O 1
ATOM 1589 N N . MET A 1 199 ? -13.157 1.679 10.039 1.00 94.94 199 MET A N 1
ATOM 1590 C CA . MET A 1 199 ? -14.249 2.422 10.667 1.00 94.94 199 MET A CA 1
ATOM 1591 C C . MET A 1 199 ? -15.591 2.148 9.987 1.00 94.94 199 MET A C 1
ATOM 1593 O O . MET A 1 199 ? -16.580 1.938 10.685 1.00 94.94 199 MET A O 1
ATOM 1597 N N . SER A 1 200 ? -15.631 2.109 8.650 1.00 93.81 200 SER A N 1
ATOM 1598 C CA . SER A 1 200 ? -16.876 1.866 7.909 1.00 93.81 200 SER A CA 1
ATOM 1599 C C . SER A 1 200 ? -17.541 0.537 8.274 1.00 93.81 200 SER A C 1
ATOM 1601 O O . SER A 1 200 ? -18.763 0.479 8.333 1.00 93.81 200 SER A O 1
ATOM 1603 N N . VAL A 1 201 ? -16.753 -0.496 8.591 1.00 94.69 201 VAL A N 1
ATOM 1604 C CA . VAL A 1 201 ? -17.268 -1.803 9.025 1.00 94.69 201 VAL A CA 1
ATOM 1605 C C . VAL A 1 201 ? -17.530 -1.826 10.527 1.00 94.69 201 VAL A C 1
ATOM 1607 O O . VAL A 1 201 ? -18.583 -2.285 10.957 1.00 94.69 201 VAL A O 1
ATOM 1610 N N . LEU A 1 202 ? -16.627 -1.280 11.343 1.00 94.19 202 LEU A N 1
ATOM 1611 C CA . LEU A 1 202 ? -16.790 -1.261 12.799 1.00 94.19 202 LEU A CA 1
ATOM 1612 C C . LEU A 1 202 ? -18.048 -0.494 13.238 1.00 94.19 202 LEU A C 1
ATOM 1614 O O . LEU A 1 202 ? -18.692 -0.910 14.194 1.00 94.19 202 LEU A O 1
ATOM 1618 N N . TYR A 1 203 ? -18.441 0.570 12.526 1.00 91.88 203 TYR A N 1
ATOM 1619 C CA . TYR A 1 203 ? -19.694 1.291 12.796 1.00 91.88 203 TYR A CA 1
ATOM 1620 C C . TYR A 1 203 ? -20.962 0.471 12.537 1.00 91.88 203 TYR A C 1
ATOM 1622 O O . TYR A 1 203 ? -22.020 0.830 13.044 1.00 91.88 203 TYR A O 1
ATOM 1630 N N . THR A 1 204 ? -20.881 -0.596 11.740 1.00 91.81 204 THR A N 1
ATOM 1631 C CA . THR A 1 204 ? -22.037 -1.464 11.452 1.00 91.81 204 THR A CA 1
ATOM 1632 C C . THR A 1 204 ? -22.246 -2.548 12.505 1.00 91.81 204 THR A C 1
ATOM 1634 O O . THR A 1 204 ? -23.290 -3.195 12.507 1.00 91.81 204 THR A O 1
ATOM 1637 N N . ILE A 1 205 ? -21.275 -2.747 13.403 1.00 92.62 205 ILE A N 1
ATOM 1638 C CA . ILE A 1 205 ? -21.373 -3.726 14.485 1.00 92.62 205 ILE A CA 1
ATOM 1639 C C . ILE A 1 205 ? -22.333 -3.187 15.544 1.00 92.62 205 ILE A C 1
ATOM 1641 O O . ILE A 1 205 ? -22.089 -2.132 16.131 1.00 92.62 205 ILE A O 1
ATOM 1645 N N . ASP A 1 206 ? -23.403 -3.935 15.807 1.00 91.69 206 ASP A N 1
ATOM 1646 C CA . ASP A 1 206 ? -24.380 -3.582 16.831 1.00 91.69 206 ASP A CA 1
ATOM 1647 C C . ASP A 1 206 ? -23.743 -3.599 18.231 1.00 91.69 206 ASP A C 1
ATOM 1649 O O . ASP A 1 206 ? -23.073 -4.559 18.628 1.00 91.69 206 ASP A O 1
ATOM 1653 N N . GLN A 1 207 ? -23.974 -2.535 18.998 1.00 88.81 207 GLN A N 1
ATOM 1654 C CA . GLN A 1 207 ? -23.518 -2.442 20.377 1.00 88.81 207 GLN A CA 1
ATOM 1655 C C . GLN A 1 207 ? -24.204 -3.493 21.269 1.00 88.81 207 GLN A C 1
ATOM 1657 O O . GLN A 1 207 ? -23.584 -3.970 22.220 1.00 88.81 207 GLN A O 1
ATOM 1662 N N . GLU A 1 208 ? -25.423 -3.928 20.930 1.00 91.88 208 GLU A N 1
ATOM 1663 C CA . GLU A 1 208 ? -26.143 -4.978 21.659 1.00 91.88 208 GLU A CA 1
ATOM 1664 C C . GLU A 1 208 ? -25.387 -6.316 21.650 1.00 91.88 208 GLU A C 1
ATOM 1666 O O . GLU A 1 208 ? -25.368 -7.019 22.662 1.00 91.88 208 GLU A O 1
ATOM 1671 N N . LEU A 1 209 ? -24.683 -6.651 20.560 1.00 91.75 209 LEU A N 1
ATOM 1672 C CA . LEU A 1 209 ? -23.848 -7.861 20.481 1.00 91.75 209 LEU A CA 1
ATOM 1673 C C . LEU A 1 209 ? -22.680 -7.807 21.473 1.00 91.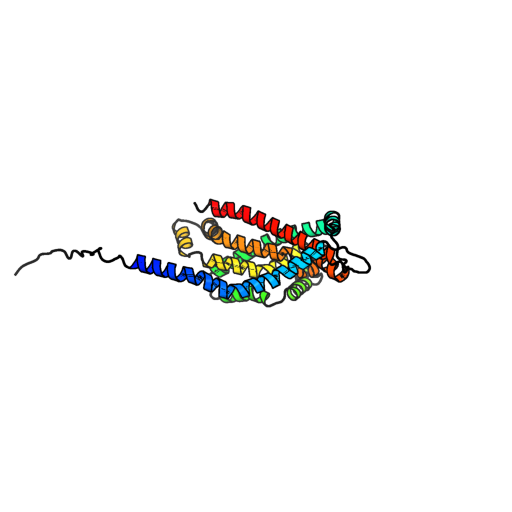75 209 LEU A C 1
ATOM 1675 O O . LEU A 1 209 ? -22.326 -8.811 22.095 1.00 91.75 20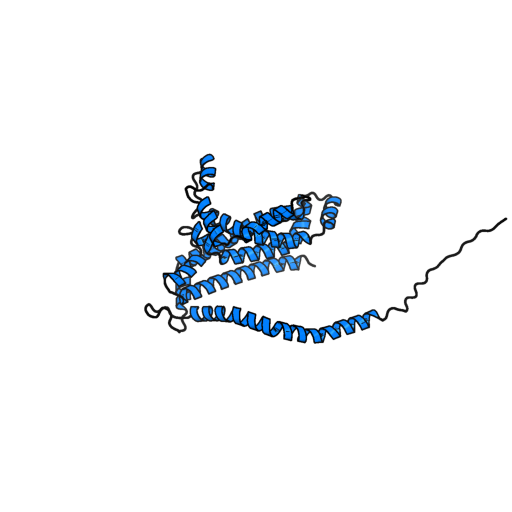9 LEU A O 1
ATOM 1679 N N . ILE A 1 210 ? -22.090 -6.624 21.640 1.00 91.12 210 ILE A N 1
ATOM 1680 C CA . ILE A 1 210 ? -20.983 -6.389 22.571 1.00 91.12 210 ILE A CA 1
ATOM 1681 C C . ILE A 1 210 ? -21.497 -6.490 24.014 1.00 91.12 210 ILE A C 1
ATOM 1683 O O . ILE A 1 210 ? -20.878 -7.156 24.844 1.00 91.12 210 ILE A O 1
ATOM 1687 N N . GLU A 1 211 ? -22.645 -5.879 24.314 1.00 91.19 211 GLU A N 1
ATOM 1688 C CA . GLU A 1 211 ? -23.279 -5.925 25.638 1.00 91.19 211 GLU A CA 1
ATOM 1689 C C . GLU A 1 211 ? -23.735 -7.345 26.012 1.00 91.19 211 GLU A C 1
ATOM 1691 O O . GLU A 1 211 ? -23.516 -7.789 27.142 1.00 91.19 211 GLU A O 1
ATOM 1696 N N . ALA A 1 212 ? -24.281 -8.104 25.058 1.00 93.56 212 ALA A N 1
ATOM 1697 C CA . ALA A 1 212 ? -24.645 -9.506 25.247 1.00 93.56 212 ALA A CA 1
ATOM 1698 C C . ALA A 1 212 ? -23.432 -10.378 25.609 1.00 93.56 212 ALA A C 1
ATOM 1700 O O . ALA A 1 212 ? -23.521 -11.206 26.518 1.00 93.56 212 ALA A O 1
ATOM 1701 N N . ALA A 1 213 ? -22.281 -10.161 24.964 1.00 92.25 213 ALA A N 1
ATOM 1702 C CA . ALA A 1 213 ? -21.049 -10.880 25.285 1.00 92.25 213 ALA A CA 1
ATOM 1703 C C . ALA A 1 213 ? -20.570 -10.610 26.722 1.00 92.25 213 ALA A C 1
ATOM 1705 O O . ALA A 1 213 ? -20.176 -11.546 27.421 1.00 92.25 213 ALA A O 1
ATOM 1706 N N . PHE A 1 214 ? -20.667 -9.363 27.199 1.00 92.75 214 PHE A N 1
ATOM 1707 C CA . PHE A 1 214 ? -20.373 -9.032 28.599 1.00 92.75 214 PHE A CA 1
ATOM 1708 C C . PHE A 1 214 ? -21.364 -9.681 29.573 1.00 92.75 214 PHE A C 1
ATOM 1710 O O . PHE A 1 214 ? -20.948 -10.220 30.598 1.00 92.75 214 PHE A O 1
ATOM 1717 N N . ASN A 1 215 ? -22.659 -9.690 29.244 1.00 95.00 215 ASN A N 1
ATOM 1718 C CA . ASN A 1 215 ? -23.694 -10.307 30.082 1.00 95.00 215 ASN A CA 1
ATOM 1719 C C . ASN A 1 215 ? -23.521 -11.830 30.221 1.00 95.00 215 ASN A C 1
ATOM 1721 O O . ASN A 1 215 ? -23.862 -12.397 31.257 1.00 95.00 215 ASN A O 1
ATOM 1725 N N . LEU A 1 216 ? -22.948 -12.489 29.211 1.00 94.00 216 LEU A N 1
ATOM 1726 C CA . LEU A 1 216 ? -22.603 -13.916 29.235 1.00 94.00 216 LEU A CA 1
ATOM 1727 C C . LEU A 1 216 ? -21.284 -14.224 29.971 1.00 94.00 216 LEU A C 1
ATOM 1729 O O . LEU A 1 216 ? -20.851 -15.375 30.002 1.00 94.00 216 LEU A O 1
ATOM 1733 N N . GLY A 1 217 ? -20.649 -13.221 30.588 1.00 92.88 217 GLY A N 1
ATOM 1734 C CA . GLY A 1 217 ? -19.404 -13.372 31.346 1.00 92.88 217 GLY A CA 1
ATOM 1735 C C . GLY A 1 217 ? -18.130 -13.176 30.521 1.00 92.88 217 GLY A C 1
ATOM 1736 O O . GLY A 1 217 ? -17.037 -13.445 31.022 1.00 92.88 217 GLY A O 1
ATOM 1737 N N . GLY A 1 218 ? -18.245 -12.701 29.277 1.00 91.62 218 GLY A N 1
ATOM 1738 C CA . GLY A 1 218 ? -17.103 -12.345 28.442 1.00 91.62 218 GLY A CA 1
ATOM 1739 C C . GLY A 1 218 ? -16.337 -11.143 28.999 1.00 91.62 218 GLY A C 1
ATOM 1740 O O . GLY A 1 218 ? -16.923 -10.130 29.382 1.00 91.62 218 GLY A O 1
ATOM 1741 N N . ASN A 1 219 ? -15.008 -11.233 29.040 1.00 92.81 219 ASN A N 1
ATOM 1742 C CA . ASN A 1 219 ? -14.146 -10.086 29.340 1.00 92.81 219 ASN A CA 1
ATOM 1743 C C . ASN A 1 219 ? -13.865 -9.238 28.078 1.00 92.81 219 ASN A C 1
ATOM 1745 O O . ASN A 1 219 ? -14.138 -9.664 26.961 1.00 92.81 219 ASN A O 1
ATOM 1749 N N . GLN A 1 220 ? -13.275 -8.045 28.232 1.00 90.06 220 GLN A N 1
ATOM 1750 C CA . GLN A 1 220 ? -13.003 -7.132 27.103 1.00 90.06 220 GLN A CA 1
ATOM 1751 C C . GLN A 1 220 ? -12.202 -7.782 25.964 1.00 90.06 220 GLN A C 1
ATOM 1753 O O . GLN A 1 220 ? -12.495 -7.547 24.793 1.00 90.06 220 GLN A O 1
ATOM 1758 N N . LEU A 1 221 ? -11.205 -8.606 26.299 1.00 92.31 221 LEU A N 1
ATOM 1759 C CA . LEU A 1 221 ? -10.368 -9.278 25.308 1.00 92.31 221 LEU A CA 1
ATOM 1760 C C . LEU A 1 221 ? -11.137 -10.393 24.588 1.00 92.31 221 LEU A C 1
ATOM 1762 O O . LEU A 1 221 ? -10.985 -10.561 23.384 1.00 92.31 221 LEU A O 1
ATOM 1766 N N . GLN A 1 222 ? -11.987 -11.129 25.303 1.00 92.44 222 GLN A N 1
ATOM 1767 C CA . GLN A 1 222 ? -12.857 -12.154 24.736 1.00 92.44 222 GLN A CA 1
ATOM 1768 C C . GLN A 1 222 ? -13.901 -11.528 23.813 1.00 92.44 222 GLN A C 1
ATOM 1770 O O . GLN A 1 222 ? -14.033 -11.966 22.677 1.00 92.44 222 GLN A O 1
ATOM 1775 N N . THR A 1 223 ? -14.583 -10.467 24.241 1.00 92.50 223 THR A N 1
ATOM 1776 C CA . THR A 1 223 ? -15.549 -9.757 23.392 1.00 92.50 223 THR A CA 1
ATOM 1777 C C . THR A 1 223 ? -14.878 -9.225 22.125 1.00 92.50 223 THR A C 1
ATOM 1779 O O . THR A 1 223 ? -15.405 -9.386 21.026 1.00 92.50 223 THR A O 1
ATOM 1782 N N . PHE A 1 224 ? -13.665 -8.679 22.242 1.00 92.75 224 PHE A N 1
ATOM 1783 C CA . PHE A 1 224 ? -12.883 -8.264 21.082 1.00 92.75 224 PHE A CA 1
ATOM 1784 C C . PHE A 1 224 ? -12.558 -9.432 20.139 1.00 92.75 224 PHE A C 1
ATOM 1786 O O . PHE A 1 224 ? -12.829 -9.340 18.946 1.00 92.75 224 PHE A O 1
ATOM 1793 N N . LEU A 1 225 ? -11.981 -10.521 20.658 1.00 93.12 225 LEU A N 1
ATOM 1794 C CA . LEU A 1 225 ? -11.491 -11.641 19.846 1.00 93.12 225 LEU A CA 1
ATOM 1795 C C . LEU A 1 225 ? -12.614 -12.483 19.232 1.00 93.12 225 LEU A C 1
ATOM 1797 O O . LEU A 1 225 ? -12.437 -12.990 18.130 1.00 93.12 225 LEU A O 1
ATOM 1801 N N . TYR A 1 226 ? -13.740 -12.640 19.930 1.00 92.12 226 TYR A N 1
ATOM 1802 C CA . TYR A 1 226 ? -14.829 -13.532 19.522 1.00 92.12 226 TYR A CA 1
ATOM 1803 C C . TYR A 1 226 ? -16.015 -12.813 18.876 1.00 92.12 226 TYR A C 1
ATOM 1805 O O . TYR A 1 226 ? -16.794 -13.463 18.188 1.00 92.12 226 TYR A O 1
ATOM 1813 N N . VAL A 1 227 ? -16.169 -11.498 19.071 1.00 92.75 227 VAL A N 1
ATOM 1814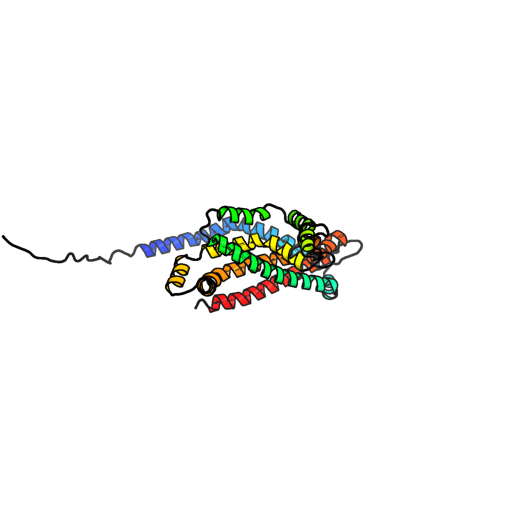 C CA . VAL A 1 227 ? -17.297 -10.735 18.507 1.00 92.75 227 VAL A CA 1
ATOM 1815 C C . VAL A 1 227 ? -16.797 -9.659 17.558 1.00 92.75 227 VAL A C 1
ATOM 1817 O O . VAL A 1 227 ? -17.089 -9.704 16.367 1.00 92.75 227 VAL A O 1
ATOM 1820 N N . THR A 1 228 ? -16.008 -8.701 18.047 1.00 93.06 228 THR A N 1
ATOM 1821 C CA . THR A 1 228 ? -15.626 -7.543 17.227 1.00 93.06 228 THR A CA 1
ATOM 1822 C C . THR A 1 228 ? -14.705 -7.924 16.071 1.00 93.06 228 THR A C 1
ATOM 1824 O O . THR A 1 228 ? -14.932 -7.489 14.946 1.00 93.06 228 THR A O 1
ATOM 1827 N N . LEU A 1 229 ? -13.655 -8.705 16.336 1.00 92.81 229 LEU A N 1
ATOM 1828 C CA . LEU A 1 229 ? -12.651 -9.058 15.337 1.00 92.81 229 LEU A CA 1
ATOM 1829 C C . LEU A 1 229 ? -13.241 -9.916 14.202 1.00 92.81 229 LEU A C 1
ATOM 1831 O O . LEU A 1 229 ? -13.016 -9.548 13.054 1.00 92.81 229 LEU A O 1
ATOM 1835 N N . PRO A 1 230 ? -14.032 -10.980 14.459 1.00 92.25 230 PRO A N 1
ATOM 1836 C CA . PRO A 1 230 ? -14.651 -11.764 13.390 1.00 92.25 230 PRO A CA 1
ATOM 1837 C C . PRO A 1 230 ? -15.630 -10.943 12.545 1.00 92.25 230 PRO A C 1
ATOM 1839 O O . PRO A 1 230 ? -15.585 -11.003 11.319 1.00 92.25 230 PRO A O 1
ATOM 1842 N N . LEU A 1 231 ? -16.462 -10.109 13.182 1.00 92.50 231 LEU A N 1
ATOM 1843 C CA . LEU A 1 231 ? -17.423 -9.256 12.474 1.00 92.50 231 LEU A CA 1
ATOM 1844 C C . LEU A 1 231 ? -16.745 -8.148 11.653 1.00 92.50 231 LEU A C 1
ATOM 1846 O O . LEU A 1 231 ? -17.306 -7.684 10.663 1.00 92.50 231 LEU A O 1
ATOM 1850 N N . SER A 1 232 ? -15.533 -7.731 12.028 1.00 95.00 232 SER A N 1
ATOM 1851 C CA . SER A 1 232 ? -14.766 -6.720 11.296 1.00 95.00 232 SER A CA 1
ATOM 1852 C C . SER A 1 232 ? -13.852 -7.296 10.208 1.00 95.00 232 SER A C 1
ATOM 1854 O O . SER A 1 232 ? -13.290 -6.517 9.429 1.00 95.00 232 SER A O 1
ATOM 1856 N N . LEU A 1 233 ? -13.722 -8.629 10.098 1.00 93.62 233 LEU A N 1
ATOM 1857 C CA . LEU A 1 233 ? -12.849 -9.295 9.120 1.00 93.62 233 LEU A CA 1
ATOM 1858 C C . LEU A 1 233 ? -13.050 -8.813 7.674 1.00 93.62 233 LEU A C 1
ATOM 1860 O O . LEU A 1 233 ? -12.037 -8.543 7.025 1.00 93.62 233 LEU A O 1
ATOM 1864 N N . PRO A 1 234 ? -14.279 -8.609 7.155 1.00 91.50 234 PRO A N 1
ATOM 1865 C CA . PRO A 1 234 ? -14.461 -8.073 5.804 1.00 91.50 234 PRO A CA 1
ATOM 1866 C C . PRO A 1 234 ? -13.796 -6.700 5.617 1.00 91.50 234 PRO A C 1
ATOM 1868 O O . PRO A 1 234 ? -13.208 -6.417 4.571 1.00 91.50 234 PRO A O 1
ATOM 1871 N N . GLY A 1 235 ? -13.818 -5.863 6.659 1.00 93.94 235 GLY A N 1
ATOM 1872 C CA . GLY A 1 235 ? -13.140 -4.568 6.678 1.00 93.94 235 GLY A CA 1
ATOM 1873 C C . GLY A 1 235 ? -11.622 -4.699 6.727 1.00 93.94 235 GLY A C 1
ATOM 1874 O O . GLY A 1 235 ? -10.923 -3.974 6.022 1.00 93.94 235 GLY A O 1
ATOM 1875 N N . VAL A 1 236 ? -11.101 -5.651 7.506 1.00 96.38 236 VAL A N 1
ATOM 1876 C CA . VAL A 1 236 ? -9.660 -5.950 7.564 1.00 96.38 236 VAL A CA 1
ATOM 1877 C C . VAL A 1 236 ? -9.149 -6.439 6.212 1.00 96.38 236 VAL A C 1
ATOM 1879 O O . VAL A 1 236 ? -8.105 -5.972 5.758 1.00 96.38 236 VAL A O 1
ATOM 1882 N N . ILE A 1 237 ? -9.892 -7.319 5.541 1.00 95.12 237 ILE A N 1
ATOM 1883 C CA . ILE A 1 237 ? -9.569 -7.821 4.200 1.00 95.12 237 ILE A CA 1
ATOM 1884 C C . ILE A 1 237 ? -9.541 -6.656 3.205 1.00 95.12 237 ILE A C 1
ATOM 1886 O O . ILE A 1 237 ? -8.548 -6.475 2.498 1.00 95.12 237 ILE A O 1
ATOM 1890 N N . GLY A 1 238 ? -10.573 -5.805 3.201 1.00 94.62 238 GLY A N 1
ATOM 1891 C CA . GLY A 1 238 ? -10.629 -4.624 2.333 1.00 94.62 238 GLY A CA 1
ATOM 1892 C C . GLY A 1 238 ? -9.482 -3.637 2.579 1.00 94.62 238 GLY A C 1
ATOM 1893 O O . GLY A 1 238 ? -8.831 -3.182 1.636 1.00 94.62 238 GLY A O 1
ATOM 1894 N N . ALA A 1 239 ? -9.176 -3.350 3.847 1.00 96.75 239 ALA A N 1
ATOM 1895 C CA . ALA A 1 239 ? -8.081 -2.466 4.238 1.00 96.75 239 ALA A CA 1
ATOM 1896 C C . ALA A 1 239 ? -6.701 -3.051 3.881 1.00 96.75 239 ALA A C 1
ATOM 1898 O O . ALA A 1 239 ? -5.792 -2.317 3.486 1.00 96.75 239 ALA A O 1
ATOM 1899 N N . THR A 1 240 ? -6.545 -4.372 3.991 1.00 97.00 240 THR A N 1
ATOM 1900 C CA . THR A 1 240 ? -5.321 -5.096 3.616 1.00 97.00 240 THR A CA 1
ATOM 1901 C C . THR A 1 240 ? -5.106 -5.030 2.109 1.00 97.00 240 THR A C 1
ATOM 1903 O O . THR A 1 240 ? -4.024 -4.660 1.662 1.00 97.00 240 THR A O 1
ATOM 1906 N N . LEU A 1 241 ? -6.148 -5.313 1.323 1.00 96.12 241 LEU A N 1
ATOM 1907 C CA . LEU A 1 241 ? -6.100 -5.262 -0.137 1.00 96.12 241 LEU A CA 1
ATOM 1908 C C . LEU A 1 241 ? -5.733 -3.872 -0.652 1.00 96.12 241 LEU A C 1
ATOM 1910 O O . LEU A 1 241 ? -4.817 -3.750 -1.467 1.00 96.12 241 LEU A O 1
ATOM 1914 N N . ILE A 1 242 ? -6.404 -2.823 -0.162 1.00 95.62 242 ILE A N 1
ATOM 1915 C CA . ILE A 1 242 ? -6.112 -1.465 -0.628 1.00 95.62 242 ILE A CA 1
ATOM 1916 C C . ILE A 1 242 ? -4.686 -1.048 -0.260 1.00 95.62 242 ILE A C 1
ATOM 1918 O O 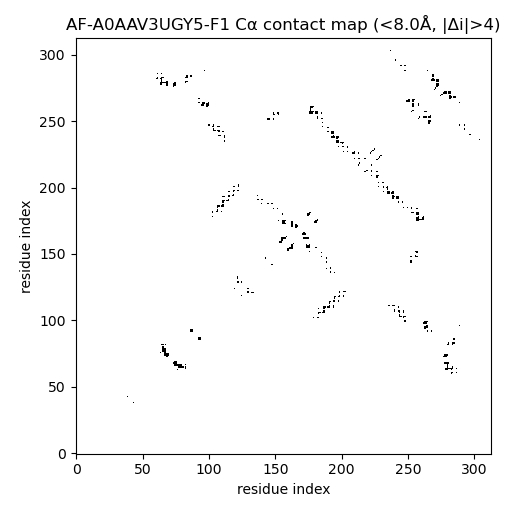. ILE A 1 242 ? -3.980 -0.480 -1.089 1.00 95.62 242 ILE A O 1
ATOM 1922 N N . SER A 1 243 ? -4.239 -1.372 0.956 1.00 97.31 243 SER A N 1
ATOM 1923 C CA . SER A 1 243 ? -2.906 -0.995 1.429 1.00 97.31 243 SER A CA 1
ATOM 1924 C C . SER A 1 243 ? -1.829 -1.729 0.633 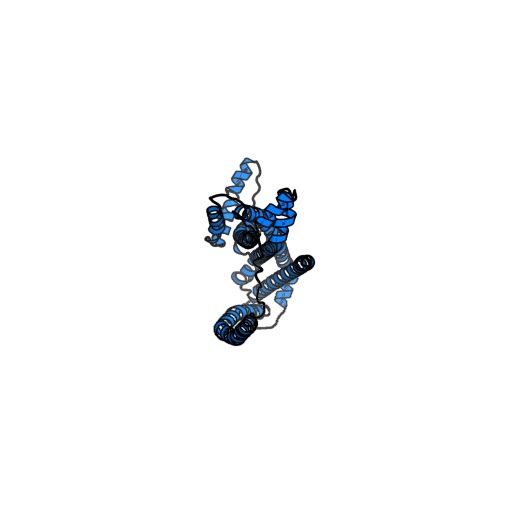1.00 97.31 243 SER A C 1
ATOM 1926 O O . SER A 1 243 ? -0.871 -1.110 0.180 1.00 97.31 243 SER A O 1
ATOM 1928 N N . PHE A 1 244 ? -2.031 -3.021 0.369 1.00 97.44 244 PHE A N 1
ATOM 1929 C CA . PHE A 1 244 ? -1.106 -3.830 -0.413 1.00 97.44 244 PHE A CA 1
ATOM 1930 C C . PHE A 1 244 ? -0.957 -3.319 -1.849 1.00 97.44 244 PHE A C 1
ATOM 1932 O O . PHE A 1 244 ? 0.163 -3.109 -2.321 1.00 97.44 244 PHE A O 1
ATOM 1939 N N . VAL A 1 245 ? -2.076 -3.076 -2.537 1.00 96.00 245 VAL A N 1
ATOM 1940 C CA . VAL A 1 245 ? -2.072 -2.600 -3.928 1.00 96.00 245 VAL A CA 1
ATOM 1941 C C . VAL A 1 245 ? -1.421 -1.219 -4.033 1.00 96.00 245 VAL A C 1
ATOM 1943 O O . VAL A 1 245 ? -0.608 -0.991 -4.930 1.00 96.00 245 VAL A O 1
ATOM 1946 N N . LEU A 1 246 ? -1.711 -0.310 -3.096 1.00 95.56 246 LEU A N 1
ATOM 1947 C CA . LEU A 1 246 ? -1.105 1.024 -3.084 1.00 95.56 246 LEU A CA 1
ATOM 1948 C C . LEU A 1 246 ? 0.398 0.990 -2.760 1.00 95.56 246 LEU A C 1
ATOM 1950 O O . LEU A 1 246 ? 1.160 1.776 -3.333 1.00 95.56 246 LEU A O 1
ATOM 1954 N N . THR A 1 247 ? 0.863 0.075 -1.901 1.00 96.12 247 THR A N 1
ATOM 1955 C CA . THR A 1 247 ? 2.305 -0.064 -1.654 1.00 96.12 247 THR A CA 1
ATOM 1956 C C . THR A 1 247 ? 3.048 -0.614 -2.868 1.00 96.12 247 THR A C 1
ATOM 1958 O O . THR A 1 247 ? 4.124 -0.108 -3.189 1.00 96.12 247 THR A O 1
ATOM 1961 N N . MET A 1 248 ? 2.477 -1.594 -3.578 1.00 95.81 248 MET A N 1
ATOM 1962 C CA . MET A 1 248 ? 3.117 -2.208 -4.752 1.00 95.81 248 MET A CA 1
ATOM 1963 C C . MET A 1 248 ? 3.494 -1.170 -5.821 1.00 95.81 248 MET A C 1
ATOM 1965 O O . MET A 1 248 ? 4.545 -1.287 -6.449 1.00 95.81 248 MET A O 1
ATOM 1969 N N . GLY A 1 249 ? 2.663 -0.137 -5.999 1.00 92.94 249 GLY A N 1
ATOM 1970 C CA . GLY A 1 249 ? 2.886 0.967 -6.941 1.00 92.94 249 GLY A CA 1
ATOM 1971 C C . GLY A 1 249 ? 3.521 2.225 -6.337 1.00 92.94 249 GLY A C 1
ATOM 1972 O O . GLY A 1 249 ? 3.516 3.277 -6.976 1.00 92.94 249 GLY A O 1
ATOM 1973 N N . THR A 1 250 ? 4.034 2.177 -5.105 1.00 93.69 250 THR A N 1
ATOM 1974 C CA . THR A 1 250 ? 4.563 3.375 -4.443 1.00 93.69 250 THR A CA 1
ATOM 1975 C C . THR A 1 250 ? 5.870 3.849 -5.078 1.00 93.69 250 THR A C 1
ATOM 1977 O O . THR A 1 250 ? 6.895 3.173 -5.031 1.00 93.69 250 THR A O 1
ATOM 1980 N N . PHE A 1 251 ? 5.837 5.072 -5.611 1.00 94.12 251 PHE A N 1
ATOM 1981 C CA . PHE A 1 251 ? 6.988 5.730 -6.229 1.00 94.12 251 PHE A CA 1
ATOM 1982 C C . PHE A 1 251 ? 7.645 6.768 -5.308 1.00 94.12 251 PHE A C 1
ATOM 1984 O O . PHE A 1 251 ? 8.776 6.571 -4.874 1.00 94.12 251 PHE A O 1
ATOM 1991 N N . ALA A 1 252 ? 6.942 7.855 -4.959 1.00 92.50 252 ALA A N 1
ATOM 1992 C CA . ALA A 1 252 ? 7.555 9.011 -4.289 1.00 92.50 252 ALA A CA 1
ATOM 1993 C C . ALA A 1 252 ? 8.283 8.632 -2.986 1.00 92.50 252 ALA A C 1
ATOM 1995 O O . ALA A 1 252 ? 9.448 8.968 -2.793 1.00 92.50 252 ALA A O 1
ATOM 1996 N N . THR A 1 253 ? 7.625 7.870 -2.113 1.00 92.19 253 THR A N 1
ATOM 1997 C CA . THR A 1 253 ? 8.206 7.408 -0.845 1.00 92.19 253 THR A CA 1
ATOM 1998 C C . THR A 1 253 ? 9.420 6.501 -1.060 1.00 92.19 253 THR A C 1
ATOM 2000 O O . THR A 1 253 ? 10.397 6.605 -0.322 1.00 92.19 253 THR A O 1
ATOM 2003 N N . ALA A 1 254 ? 9.393 5.649 -2.090 1.00 93.00 254 ALA A N 1
ATOM 2004 C CA . ALA A 1 254 ? 10.508 4.767 -2.426 1.00 93.00 254 ALA A CA 1
ATOM 2005 C C . ALA A 1 254 ? 11.732 5.560 -2.909 1.00 93.00 254 ALA A C 1
ATOM 2007 O O . ALA A 1 254 ? 12.849 5.289 -2.470 1.00 93.00 254 ALA A O 1
ATOM 2008 N N . VAL A 1 255 ? 11.512 6.577 -3.748 1.00 93.12 255 VAL A N 1
ATOM 2009 C CA . VAL A 1 255 ? 12.574 7.455 -4.258 1.00 93.12 255 VAL A CA 1
ATOM 2010 C C . VAL A 1 255 ? 13.226 8.243 -3.130 1.00 93.12 255 VAL A C 1
ATOM 2012 O O . VAL A 1 255 ? 14.442 8.204 -2.987 1.00 93.12 255 VAL A O 1
ATOM 2015 N N . PHE A 1 256 ? 12.433 8.941 -2.314 1.00 91.94 256 PHE A N 1
ATOM 2016 C CA . PHE A 1 256 ? 12.998 9.837 -1.307 1.00 91.94 256 PHE A CA 1
ATOM 2017 C C . PHE A 1 256 ? 13.620 9.088 -0.126 1.00 91.94 256 PHE A C 1
ATOM 2019 O O . PHE A 1 256 ? 14.617 9.546 0.413 1.00 91.94 256 PHE A O 1
ATOM 2026 N N . ILE A 1 257 ? 13.054 7.957 0.301 1.00 92.44 257 ILE A N 1
ATOM 2027 C CA . ILE A 1 257 ? 13.431 7.326 1.579 1.00 92.44 257 ILE A CA 1
ATOM 2028 C C . ILE A 1 257 ? 14.209 6.027 1.380 1.00 92.44 257 ILE A C 1
ATOM 2030 O O . ILE A 1 257 ? 15.002 5.657 2.245 1.00 92.44 257 ILE A O 1
ATOM 2034 N N . GLY A 1 258 ? 13.962 5.312 0.281 1.00 88.50 258 GLY A N 1
ATOM 2035 C CA . GLY A 1 258 ? 14.544 3.996 0.028 1.00 88.50 258 GLY A CA 1
ATOM 2036 C C . GLY A 1 258 ? 15.828 4.028 -0.797 1.00 88.50 258 GLY A C 1
ATOM 2037 O O . GLY A 1 258 ? 16.760 3.275 -0.498 1.00 88.50 258 GLY A O 1
ATOM 2038 N N . MET A 1 259 ? 15.896 4.862 -1.837 1.00 86.25 259 MET A N 1
ATOM 2039 C CA . MET A 1 259 ? 17.021 4.846 -2.774 1.00 86.25 259 MET A CA 1
ATOM 2040 C C . MET A 1 259 ? 18.287 5.508 -2.209 1.00 86.25 259 MET A C 1
ATOM 2042 O O . MET A 1 259 ? 18.218 6.622 -1.698 1.00 86.25 259 MET A O 1
ATOM 2046 N N . PRO A 1 260 ? 19.475 4.882 -2.362 1.00 86.12 260 PRO A N 1
ATOM 2047 C CA . PRO A 1 260 ? 19.768 3.750 -3.255 1.00 86.12 260 PRO A CA 1
ATOM 2048 C C . PRO A 1 260 ? 19.747 2.358 -2.590 1.00 86.12 260 PRO A C 1
ATOM 2050 O O . PRO A 1 260 ? 19.959 1.357 -3.268 1.00 86.12 260 PRO A O 1
ATOM 2053 N N . LYS A 1 261 ? 19.543 2.253 -1.269 1.00 90.69 261 LYS A N 1
ATOM 2054 C CA . LYS A 1 261 ? 19.775 0.996 -0.521 1.00 90.69 261 LYS A CA 1
ATOM 2055 C C . LYS A 1 261 ? 18.582 0.037 -0.482 1.00 90.69 261 LYS A C 1
ATOM 2057 O O . LYS A 1 261 ? 18.773 -1.151 -0.235 1.00 90.69 261 LYS A O 1
ATOM 2062 N N . VAL A 1 262 ? 17.367 0.533 -0.698 1.00 92.62 262 VAL A N 1
ATOM 2063 C CA . VAL A 1 262 ? 16.129 -0.257 -0.754 1.00 92.62 262 VAL A CA 1
ATOM 2064 C C . VAL A 1 262 ? 15.539 -0.112 -2.162 1.00 92.62 262 VAL A C 1
ATOM 2066 O O . VAL A 1 262 ? 14.647 0.710 -2.371 1.00 92.62 262 VAL A O 1
ATOM 2069 N N . PRO A 1 263 ? 16.073 -0.853 -3.151 1.00 91.56 263 PRO A N 1
ATOM 2070 C CA . PRO A 1 263 ? 15.636 -0.748 -4.538 1.00 91.56 263 PRO A CA 1
ATOM 2071 C C . PRO A 1 263 ? 14.220 -1.319 -4.689 1.00 91.56 263 PRO A C 1
ATOM 2073 O O . PRO A 1 263 ? 14.042 -2.531 -4.685 1.00 91.56 263 PRO A O 1
ATOM 2076 N N . MET A 1 264 ? 13.208 -0.460 -4.812 1.00 96.06 264 MET A N 1
ATOM 2077 C CA . MET A 1 264 ? 11.850 -0.861 -5.212 1.00 96.06 264 MET A CA 1
ATOM 2078 C C . MET A 1 264 ? 11.691 -0.712 -6.724 1.00 96.06 264 MET A C 1
ATOM 2080 O O . MET A 1 264 ? 12.382 0.093 -7.341 1.00 96.06 264 MET A O 1
ATOM 2084 N N . ILE A 1 265 ? 10.781 -1.473 -7.332 1.00 96.25 265 ILE A N 1
ATOM 2085 C CA . ILE A 1 265 ? 10.685 -1.575 -8.793 1.00 96.25 265 ILE A CA 1
ATOM 2086 C C . ILE A 1 265 ? 10.084 -0.328 -9.458 1.00 96.25 265 ILE A C 1
ATOM 2088 O O . ILE A 1 265 ? 10.479 0.012 -10.567 1.00 96.25 265 ILE A O 1
ATOM 2092 N N . ALA A 1 266 ? 9.174 0.386 -8.786 1.00 95.56 266 ALA A N 1
ATOM 2093 C CA . ALA A 1 266 ? 8.523 1.573 -9.348 1.00 95.56 266 ALA A CA 1
ATOM 2094 C C . ALA A 1 266 ? 9.522 2.689 -9.740 1.00 95.56 266 ALA A C 1
ATOM 2096 O O . ALA A 1 266 ? 9.403 3.206 -10.850 1.00 95.56 266 ALA A O 1
ATOM 2097 N N . PRO A 1 267 ? 10.538 3.026 -8.915 1.00 94.88 267 PRO A N 1
ATOM 2098 C CA . PRO A 1 267 ? 11.644 3.883 -9.344 1.00 94.88 267 PRO A CA 1
ATOM 2099 C C . PRO A 1 267 ? 12.372 3.413 -10.611 1.00 94.88 267 PRO A C 1
ATOM 2101 O O . PRO A 1 267 ? 12.604 4.226 -11.496 1.00 94.88 267 PRO A O 1
ATOM 2104 N N . PHE A 1 268 ? 12.659 2.113 -10.760 1.00 94.75 268 PHE A N 1
ATOM 2105 C CA . PHE A 1 268 ? 13.315 1.599 -11.974 1.00 94.75 268 PHE A CA 1
ATOM 2106 C C . PHE A 1 268 ? 12.435 1.700 -13.216 1.00 94.75 268 PHE A C 1
ATOM 2108 O O . PHE A 1 268 ? 12.947 1.967 -14.295 1.00 94.75 268 PHE A O 1
ATOM 2115 N N . ILE A 1 269 ? 11.122 1.494 -13.078 1.00 95.75 269 ILE A N 1
ATOM 2116 C CA . ILE A 1 269 ? 10.170 1.691 -14.180 1.00 95.75 269 ILE A CA 1
ATOM 2117 C C . ILE A 1 269 ? 10.214 3.145 -14.653 1.00 95.75 269 ILE A C 1
ATOM 2119 O O . ILE A 1 269 ? 10.233 3.406 -15.855 1.00 95.75 269 ILE A O 1
ATOM 2123 N N . TYR A 1 270 ? 10.236 4.083 -13.704 1.00 94.88 270 TYR A N 1
ATOM 2124 C CA . TYR A 1 270 ? 10.326 5.505 -14.001 1.00 94.88 270 TYR A CA 1
ATOM 2125 C C . TYR A 1 270 ? 11.648 5.847 -14.694 1.00 94.88 270 TYR A C 1
ATOM 2127 O O . TYR A 1 270 ? 11.619 6.416 -15.781 1.00 94.88 270 TYR A O 1
ATOM 2135 N N . ASP A 1 271 ? 12.783 5.427 -14.129 1.00 93.75 271 ASP A N 1
ATOM 2136 C CA . ASP A 1 271 ? 14.105 5.682 -14.711 1.00 93.75 271 ASP A CA 1
ATOM 2137 C C . ASP A 1 271 ? 14.239 5.071 -16.112 1.00 93.75 271 ASP A C 1
ATOM 2139 O O . ASP A 1 271 ? 14.718 5.738 -17.029 1.00 93.75 271 ASP A O 1
ATOM 2143 N N . ALA A 1 272 ? 13.722 3.858 -16.326 1.00 92.38 272 ALA A N 1
ATOM 2144 C CA . ALA A 1 272 ? 13.694 3.233 -17.644 1.00 92.38 272 ALA A CA 1
ATOM 2145 C C . ALA A 1 272 ? 12.911 4.069 -18.671 1.00 92.38 272 ALA A C 1
ATOM 2147 O O . ALA A 1 272 ? 13.319 4.165 -19.825 1.00 92.38 272 ALA A O 1
ATOM 2148 N N . ALA A 1 273 ? 11.799 4.692 -18.271 1.00 92.75 273 ALA A N 1
ATOM 2149 C CA . ALA A 1 273 ? 10.980 5.505 -19.165 1.00 92.75 273 ALA A CA 1
ATOM 2150 C C . ALA A 1 273 ? 11.562 6.908 -19.407 1.00 92.75 273 ALA A C 1
ATOM 2152 O O . ALA A 1 273 ? 11.521 7.400 -20.534 1.00 92.75 273 ALA A O 1
ATOM 2153 N N . THR A 1 274 ? 12.081 7.569 -18.368 1.00 92.00 274 THR A N 1
ATOM 2154 C CA . THR A 1 274 ? 12.461 8.992 -18.433 1.00 92.00 274 THR A CA 1
ATOM 2155 C C . THR A 1 274 ? 13.948 9.232 -18.621 1.00 92.00 274 THR A C 1
ATOM 2157 O O . THR A 1 274 ? 14.323 10.223 -19.242 1.00 92.00 274 THR A O 1
ATOM 2160 N N . THR A 1 275 ? 14.787 8.362 -18.064 1.00 90.75 275 THR A N 1
ATOM 2161 C CA . THR A 1 275 ? 16.246 8.517 -18.070 1.00 90.75 275 THR A CA 1
ATOM 2162 C C . THR A 1 275 ? 16.848 7.717 -19.217 1.00 90.75 275 THR A C 1
ATOM 2164 O O . THR A 1 275 ? 17.574 8.277 -20.034 1.00 90.75 275 THR A O 1
ATOM 2167 N N . ASP A 1 276 ? 16.471 6.442 -19.337 1.00 88.88 276 ASP A N 1
ATOM 2168 C CA . ASP A 1 276 ? 16.975 5.555 -20.394 1.00 88.88 276 ASP A CA 1
ATOM 2169 C C . ASP A 1 276 ? 16.185 5.683 -21.708 1.00 88.88 276 ASP A C 1
ATOM 2171 O O . ASP A 1 276 ? 16.568 5.101 -22.723 1.00 88.88 276 ASP A O 1
ATOM 2175 N N . LEU A 1 277 ? 15.061 6.417 -21.693 1.00 89.50 277 LEU A N 1
ATOM 2176 C CA . LEU A 1 277 ? 14.120 6.559 -22.816 1.00 89.50 277 LEU A CA 1
ATOM 2177 C C . LEU A 1 277 ? 13.673 5.205 -23.404 1.00 89.50 277 LEU A C 1
ATOM 2179 O O . LEU A 1 277 ? 13.307 5.095 -24.575 1.00 89.50 277 LEU A O 1
ATOM 2183 N N . ASN A 1 278 ? 13.673 4.163 -22.571 1.00 90.94 278 ASN A N 1
ATOM 2184 C CA . ASN A 1 278 ? 13.313 2.800 -22.914 1.00 90.94 278 ASN A CA 1
ATOM 2185 C C . ASN A 1 278 ? 11.866 2.490 -22.512 1.00 90.94 278 ASN A C 1
ATOM 2187 O O . ASN A 1 278 ? 11.579 1.734 -21.579 1.00 90.94 278 ASN A O 1
ATOM 2191 N N . TRP A 1 279 ? 10.939 3.072 -23.271 1.00 91.94 279 TRP A N 1
ATOM 2192 C CA . TRP A 1 279 ? 9.499 2.873 -23.104 1.00 91.94 279 TRP A CA 1
ATOM 2193 C C . TRP A 1 279 ? 9.058 1.404 -23.208 1.00 91.94 279 TRP A C 1
ATOM 2195 O O . TRP A 1 279 ? 8.233 0.999 -22.382 1.00 91.94 279 TRP A O 1
ATOM 2205 N N . PRO A 1 280 ? 9.584 0.577 -24.140 1.00 93.75 280 PRO A N 1
ATOM 2206 C CA . PRO A 1 280 ? 9.210 -0.836 -24.207 1.00 93.75 280 PRO A CA 1
ATOM 2207 C C . PRO A 1 280 ? 9.576 -1.625 -22.945 1.00 93.75 280 PRO A C 1
ATOM 2209 O O . PRO A 1 280 ? 8.742 -2.351 -22.399 1.00 93.75 280 PRO A O 1
ATOM 2212 N N . LEU A 1 281 ? 10.786 -1.427 -22.414 1.00 93.38 281 LEU A N 1
ATOM 2213 C CA . LEU A 1 281 ? 11.232 -2.085 -21.185 1.00 93.38 281 LEU A CA 1
ATOM 2214 C C . LEU A 1 281 ? 10.454 -1.594 -19.957 1.00 93.38 281 LEU A C 1
ATOM 2216 O O . LEU A 1 281 ? 10.005 -2.418 -19.157 1.00 93.38 281 LEU A O 1
ATOM 2220 N N . ALA A 1 282 ? 10.215 -0.285 -19.831 1.00 94.88 282 ALA A N 1
ATOM 2221 C CA . ALA A 1 282 ? 9.391 0.273 -18.756 1.00 94.88 282 ALA A CA 1
ATOM 2222 C C . ALA A 1 282 ? 7.949 -0.269 -18.790 1.00 94.88 282 ALA A C 1
ATOM 2224 O O . ALA A 1 282 ? 7.360 -0.595 -17.752 1.00 94.88 282 ALA A O 1
ATOM 2225 N N . SER A 1 283 ? 7.392 -0.430 -19.992 1.00 95.19 283 SER A N 1
ATOM 2226 C CA . SER A 1 283 ? 6.066 -1.013 -20.208 1.00 95.19 283 SER A CA 1
ATOM 2227 C C . SER A 1 283 ? 6.036 -2.485 -19.793 1.00 95.19 283 SER A C 1
ATOM 2229 O O . SER A 1 283 ? 5.167 -2.887 -19.019 1.00 95.19 283 SER A O 1
ATOM 2231 N N . ALA A 1 284 ? 7.022 -3.284 -20.218 1.00 95.62 284 ALA A N 1
ATOM 2232 C CA . ALA A 1 284 ? 7.147 -4.684 -19.810 1.00 95.62 284 ALA A CA 1
ATOM 2233 C C . ALA A 1 284 ? 7.237 -4.830 -18.283 1.00 95.62 284 ALA A C 1
ATOM 2235 O O . ALA A 1 284 ? 6.489 -5.611 -17.694 1.00 95.62 284 ALA A O 1
ATOM 2236 N N . MET A 1 285 ? 8.075 -4.028 -17.621 1.00 95.75 285 MET A N 1
ATOM 2237 C CA . MET A 1 285 ? 8.181 -4.012 -16.158 1.00 95.75 285 MET A CA 1
ATOM 2238 C C . MET A 1 285 ? 6.866 -3.657 -15.464 1.00 95.75 285 MET A C 1
ATOM 2240 O O . MET A 1 285 ? 6.503 -4.299 -14.478 1.00 95.75 285 MET A O 1
ATOM 2244 N N . SER A 1 286 ? 6.140 -2.665 -15.987 1.00 96.25 286 SER A N 1
ATOM 2245 C CA . SER A 1 286 ? 4.839 -2.249 -15.454 1.00 96.25 286 SER A CA 1
ATOM 2246 C C . SER A 1 286 ? 3.821 -3.388 -15.516 1.00 96.25 286 SER A C 1
ATOM 2248 O O . SER A 1 286 ? 3.123 -3.647 -14.536 1.00 96.25 286 SER A O 1
ATOM 2250 N N . PHE A 1 287 ? 3.780 -4.129 -16.629 1.00 95.88 287 PHE A N 1
ATOM 2251 C CA . PHE A 1 287 ? 2.900 -5.290 -16.771 1.00 95.88 287 PHE A CA 1
ATOM 2252 C C . PHE A 1 287 ? 3.310 -6.473 -15.902 1.00 95.88 287 PHE A C 1
ATOM 2254 O O . PHE A 1 287 ? 2.437 -7.175 -15.396 1.00 95.88 287 PHE A O 1
ATOM 2261 N N . ILE A 1 288 ? 4.608 -6.687 -15.679 1.00 96.19 288 ILE A N 1
ATOM 2262 C CA . ILE A 1 288 ? 5.077 -7.718 -14.747 1.00 96.19 288 ILE A CA 1
ATOM 2263 C C . ILE A 1 288 ? 4.667 -7.362 -13.315 1.00 96.19 288 ILE A C 1
ATOM 2265 O O . ILE A 1 288 ? 4.124 -8.212 -12.611 1.00 96.19 288 ILE A O 1
ATOM 2269 N N . LEU A 1 289 ? 4.863 -6.109 -12.892 1.00 96.44 289 LEU A N 1
ATOM 2270 C CA . LEU A 1 289 ? 4.424 -5.639 -11.578 1.00 96.44 289 LEU A CA 1
ATOM 2271 C C . LEU A 1 289 ? 2.906 -5.784 -11.408 1.00 96.44 289 LEU A C 1
ATOM 2273 O O . LEU A 1 289 ? 2.453 -6.288 -10.379 1.00 96.44 289 LEU A O 1
ATOM 2277 N N . LEU A 1 290 ? 2.130 -5.390 -12.423 1.00 95.88 290 LEU A N 1
ATOM 2278 C CA . LEU A 1 290 ? 0.676 -5.539 -12.438 1.00 95.88 290 LEU A CA 1
ATOM 2279 C C . LEU A 1 290 ? 0.264 -7.011 -12.324 1.00 95.88 290 LEU A C 1
ATOM 2281 O O . LEU A 1 290 ? -0.552 -7.348 -11.472 1.00 95.88 290 LEU A O 1
ATOM 2285 N N . ALA A 1 291 ? 0.848 -7.894 -13.137 1.00 96.31 291 ALA A N 1
ATOM 2286 C CA . ALA A 1 291 ? 0.548 -9.321 -13.114 1.00 96.31 291 ALA A CA 1
ATOM 2287 C C . ALA A 1 291 ? 0.859 -9.938 -11.745 1.00 96.31 291 ALA A C 1
ATOM 2289 O O . ALA A 1 291 ? 0.025 -10.645 -11.186 1.00 96.31 291 ALA A O 1
ATOM 2290 N N . VAL A 1 292 ? 2.020 -9.625 -11.165 1.00 97.00 292 VAL A N 1
ATOM 2291 C CA . VAL A 1 292 ? 2.406 -10.104 -9.830 1.00 97.00 292 VAL A CA 1
ATOM 2292 C C . VAL A 1 292 ? 1.458 -9.569 -8.757 1.00 97.00 292 VAL A C 1
ATOM 2294 O O . VAL A 1 292 ? 1.018 -10.335 -7.903 1.00 97.00 292 VAL A O 1
ATOM 2297 N N . SER A 1 293 ? 1.091 -8.286 -8.815 1.00 96.31 293 SER A N 1
ATOM 2298 C CA . SER A 1 293 ? 0.121 -7.692 -7.890 1.00 96.31 293 SER A CA 1
ATOM 2299 C C . SER A 1 293 ? -1.238 -8.393 -7.970 1.00 96.31 293 SER A C 1
ATOM 2301 O O . SER A 1 293 ? -1.764 -8.812 -6.940 1.00 96.31 293 SER A O 1
ATOM 2303 N N . LEU A 1 294 ? -1.764 -8.611 -9.179 1.00 95.88 294 LEU A N 1
ATOM 2304 C CA . LEU A 1 294 ? -3.040 -9.296 -9.397 1.00 95.88 294 LEU A CA 1
ATOM 2305 C C . LEU A 1 294 ? -3.004 -10.758 -8.953 1.00 95.88 294 LEU A C 1
ATOM 2307 O O . LEU A 1 294 ? -3.956 -11.217 -8.331 1.00 95.88 294 LEU A O 1
ATOM 2311 N N . ILE A 1 295 ? -1.915 -11.483 -9.225 1.00 96.88 295 ILE A N 1
ATOM 2312 C CA . ILE A 1 295 ? -1.746 -12.868 -8.768 1.00 96.88 295 ILE A CA 1
ATOM 2313 C C . ILE A 1 295 ? -1.767 -12.922 -7.240 1.00 96.88 295 ILE A C 1
ATOM 2315 O O . ILE A 1 295 ? -2.479 -13.744 -6.674 1.00 96.88 295 ILE A O 1
ATOM 2319 N N . LEU A 1 296 ? -1.034 -12.037 -6.561 1.00 96.19 296 LEU A N 1
ATOM 2320 C CA . LEU A 1 296 ? -0.996 -12.005 -5.098 1.00 96.19 296 LEU A CA 1
ATOM 2321 C C . LEU A 1 296 ? -2.352 -11.626 -4.490 1.00 96.19 296 LEU A C 1
ATOM 2323 O O . LEU A 1 296 ? -2.785 -12.262 -3.532 1.00 96.19 296 LEU A O 1
ATOM 2327 N N . VAL A 1 297 ? -3.059 -10.658 -5.079 1.00 94.94 297 VAL A N 1
ATOM 2328 C CA . VAL A 1 297 ? -4.428 -10.295 -4.677 1.00 94.94 297 VAL A CA 1
ATOM 2329 C C . VAL A 1 297 ? -5.400 -11.455 -4.903 1.00 94.94 297 VAL A C 1
ATOM 2331 O O . VAL A 1 297 ? -6.205 -11.767 -4.027 1.00 94.94 297 VAL A O 1
ATOM 2334 N N . TYR A 1 298 ? -5.315 -12.134 -6.047 1.00 94.94 298 TYR A N 1
ATOM 2335 C CA . TYR A 1 298 ? -6.144 -13.298 -6.353 1.00 94.94 298 TYR A CA 1
ATOM 2336 C C . TYR A 1 298 ? -5.881 -14.452 -5.377 1.00 94.94 298 TYR A C 1
ATOM 2338 O O . TYR A 1 298 ? -6.817 -15.046 -4.852 1.00 94.94 298 TYR A O 1
ATOM 2346 N N . LEU A 1 299 ? -4.615 -14.748 -5.074 1.00 94.19 299 LEU A N 1
ATOM 2347 C CA . LEU A 1 299 ? -4.258 -15.770 -4.089 1.00 94.19 299 LEU A CA 1
ATOM 2348 C C . LEU A 1 299 ? -4.771 -15.407 -2.691 1.00 94.19 299 LEU A C 1
ATOM 2350 O O . LEU A 1 299 ? -5.328 -16.263 -2.010 1.00 94.19 299 LEU A O 1
ATOM 2354 N N . TYR A 1 300 ? -4.631 -14.144 -2.282 1.00 92.38 300 TYR A N 1
ATOM 2355 C CA . TYR A 1 300 ? -5.123 -13.665 -0.992 1.00 92.38 300 TYR A CA 1
ATOM 2356 C C . TYR A 1 300 ? -6.647 -13.785 -0.879 1.00 92.38 300 TYR A C 1
ATOM 2358 O O . TYR A 1 300 ? -7.137 -14.411 0.057 1.00 92.38 300 TYR A O 1
ATOM 2366 N N . THR A 1 301 ? -7.387 -13.270 -1.865 1.00 90.94 301 THR A N 1
ATOM 2367 C CA . THR A 1 301 ? -8.860 -13.342 -1.892 1.00 90.94 301 THR A CA 1
ATOM 2368 C C . THR A 1 301 ? -9.368 -14.779 -1.901 1.00 90.94 301 THR A C 1
ATOM 2370 O O . THR A 1 301 ? -10.301 -15.103 -1.177 1.00 90.94 301 THR A O 1
ATOM 2373 N N . ARG A 1 302 ? -8.706 -15.685 -2.633 1.00 90.38 302 ARG A N 1
ATOM 2374 C CA . ARG A 1 302 ? -9.043 -17.113 -2.609 1.00 90.38 302 ARG A CA 1
ATOM 2375 C C . ARG A 1 302 ? -8.891 -17.741 -1.229 1.00 90.38 302 ARG A C 1
ATOM 2377 O O . ARG A 1 302 ? -9.740 -18.537 -0.846 1.00 90.38 302 ARG A O 1
ATOM 2384 N N . VAL A 1 303 ? -7.832 -17.410 -0.495 1.00 88.50 303 VAL A N 1
ATOM 2385 C CA . VAL A 1 303 ? -7.618 -17.933 0.863 1.00 88.50 303 VAL A CA 1
ATOM 2386 C C . VAL A 1 303 ? -8.659 -17.372 1.835 1.00 88.50 303 VAL A C 1
ATOM 2388 O O . VAL A 1 303 ? -9.176 -18.121 2.661 1.00 88.50 303 VAL A O 1
ATOM 2391 N N . THR A 1 304 ? -9.012 -16.089 1.712 1.00 86.38 304 THR A N 1
ATOM 2392 C CA . THR A 1 304 ? -9.981 -15.441 2.608 1.00 86.38 304 THR A CA 1
ATOM 2393 C C . THR A 1 304 ? -11.431 -15.820 2.309 1.00 86.38 304 THR A C 1
ATOM 2395 O O . THR A 1 304 ? -12.203 -16.004 3.244 1.00 86.38 304 THR A O 1
ATOM 2398 N N . ASP A 1 305 ? -11.812 -15.995 1.040 1.00 77.81 305 ASP A N 1
ATOM 2399 C CA . ASP A 1 305 ? -13.167 -16.426 0.654 1.00 77.81 305 ASP A CA 1
ATOM 2400 C C . ASP A 1 305 ? -13.486 -17.827 1.191 1.00 77.81 305 ASP A C 1
ATOM 2402 O O . ASP A 1 305 ? -14.613 -18.091 1.607 1.00 77.81 305 ASP A O 1
ATOM 2406 N N . ILE A 1 306 ? -12.489 -18.721 1.234 1.00 60.28 306 ILE A N 1
ATOM 2407 C CA . ILE A 1 306 ? -12.632 -20.061 1.829 1.00 60.28 306 ILE A CA 1
ATOM 2408 C C . ILE A 1 306 ? -12.960 -19.967 3.327 1.00 60.28 306 ILE A C 1
ATOM 2410 O O . ILE A 1 306 ? -13.705 -20.797 3.839 1.00 60.28 306 ILE A O 1
ATOM 2414 N N . GLN A 1 307 ? -12.432 -18.961 4.026 1.00 57.06 307 GLN A N 1
ATOM 2415 C CA . GLN A 1 307 ? -12.648 -18.771 5.463 1.00 57.06 307 GLN A CA 1
ATOM 2416 C C . GLN A 1 307 ? -13.993 -18.092 5.746 1.00 57.06 307 GLN A C 1
ATOM 2418 O O . GLN A 1 307 ? -14.770 -18.585 6.554 1.00 57.06 307 GLN A O 1
ATOM 2423 N N . VAL A 1 308 ? -14.324 -17.018 5.023 1.00 56.69 308 VAL A N 1
ATOM 2424 C CA . VAL A 1 308 ? -15.589 -16.286 5.222 1.00 56.69 308 VAL A CA 1
ATOM 2425 C C . VAL A 1 308 ? -16.802 -17.098 4.743 1.00 56.69 308 VAL A C 1
ATOM 2427 O O . VAL A 1 308 ? -17.870 -17.011 5.339 1.00 56.69 308 VAL A O 1
ATOM 2430 N N . GLY A 1 309 ? -16.649 -17.917 3.696 1.00 47.22 309 GLY A N 1
ATOM 2431 C CA . GLY A 1 309 ? -17.704 -18.815 3.216 1.00 47.22 309 GLY A CA 1
ATOM 2432 C C . GLY A 1 309 ? -17.855 -20.113 4.019 1.00 47.22 309 GLY A C 1
ATOM 2433 O O . GLY A 1 309 ? -18.902 -20.748 3.930 1.00 47.22 309 GLY A O 1
ATOM 2434 N N . GLY A 1 310 ? -16.833 -20.511 4.787 1.00 44.94 310 GLY A N 1
ATOM 2435 C CA . GLY A 1 310 ? -16.848 -21.720 5.621 1.00 44.94 310 GLY A CA 1
ATOM 2436 C C . GLY A 1 310 ? -17.579 -21.547 6.955 1.00 44.94 310 GLY A C 1
ATOM 2437 O O . GLY A 1 310 ? -18.211 -22.492 7.414 1.00 44.94 310 GLY A O 1
ATOM 2438 N N . ASP A 1 311 ? -17.551 -20.338 7.522 1.00 46.44 311 ASP A N 1
ATOM 2439 C CA . ASP A 1 311 ? -18.172 -20.015 8.819 1.00 46.44 311 ASP A CA 1
ATOM 2440 C C . ASP A 1 311 ? -19.597 -19.429 8.6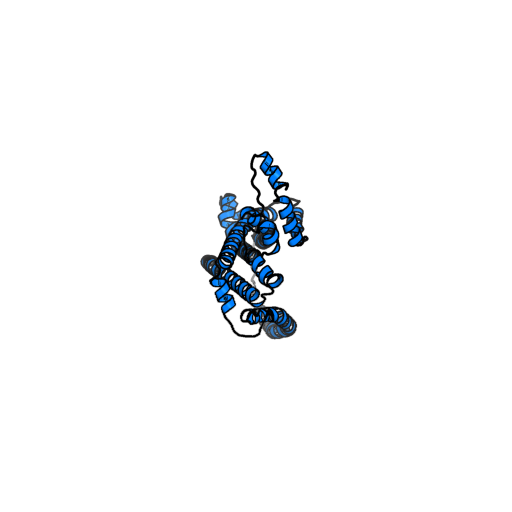83 1.00 46.44 311 ASP A C 1
ATOM 2442 O O . ASP A 1 311 ? -20.232 -19.071 9.675 1.00 46.44 311 ASP A O 1
ATOM 2446 N N . ALA A 1 312 ? -20.109 -19.310 7.451 1.00 41.44 312 ALA A N 1
ATOM 2447 C CA . ALA A 1 312 ? -21.435 -18.768 7.134 1.00 41.44 312 ALA A CA 1
ATOM 2448 C C . ALA A 1 312 ? -22.531 -19.845 6.944 1.00 41.44 312 ALA A C 1
ATOM 2450 O O . ALA A 1 312 ? -23.587 -19.545 6.378 1.00 41.44 312 ALA A O 1
ATOM 2451 N N . VAL A 1 313 ? -22.299 -21.083 7.400 1.00 33.31 313 VAL A N 1
ATOM 2452 C CA . VAL A 1 313 ? -23.253 -22.213 7.357 1.00 33.31 313 VAL A CA 1
ATOM 2453 C C . VAL A 1 313 ? -23.362 -22.855 8.732 1.00 33.31 313 VAL A C 1
ATOM 2455 O O . VAL A 1 313 ? -24.511 -23.126 9.149 1.00 33.31 313 VAL A O 1
#

Solvent-accessible surface area (backbone atoms only — not comparable to full-atom values): 16790 Å² total; per-residue (Å²): 132,88,87,90,82,89,85,81,90,76,84,76,82,77,83,85,81,79,83,59,67,67,57,54,52,50,51,52,55,56,57,50,59,61,45,52,56,53,52,47,64,66,45,38,64,56,53,50,49,51,46,49,67,55,49,51,60,53,50,49,42,58,55,38,20,21,25,40,72,37,99,85,72,34,60,41,93,51,88,47,62,58,43,55,50,51,43,74,68,34,66,64,55,49,48,12,44,51,46,27,52,53,48,17,52,55,20,24,52,52,24,50,67,57,20,49,60,53,25,51,48,52,69,74,44,91,53,92,55,37,68,57,52,53,48,60,46,49,51,64,71,78,50,58,66,58,61,52,25,50,52,50,34,55,34,30,30,83,88,10,65,56,30,53,57,34,43,76,77,71,40,90,62,64,39,48,41,29,69,67,37,33,31,54,54,51,20,65,69,39,26,44,61,30,23,53,41,35,35,65,38,53,69,70,57,60,65,65,62,56,52,51,35,45,73,75,70,38,51,75,68,51,36,39,65,72,47,51,47,63,72,27,42,70,21,52,52,53,26,40,52,54,38,29,59,53,43,59,65,44,37,56,48,38,53,58,26,9,52,86,70,38,52,41,41,43,51,52,34,47,43,28,39,73,72,68,45,28,48,19,45,18,29,30,49,50,51,50,53,49,50,53,52,51,51,53,50,50,54,49,50,54,59,48,49,57,53,64,62,62,77,72,118

Nearest PDB structures (foldseek):
  8zx1-assembly1_B  TM=8.108E-01  e=4.505E-12  Escherichia coli
  8ja7-assembly1_A  TM=9.004E-01  e=5.128E-10  Mycobacterium tuberculosis H37Rv
  8hpl-assembly1_A  TM=8.852E-01  e=8.306E-10  Mycolicibacterium smegmatis MC2 155
  2onk-assembly2_I  TM=8.763E-01  e=6.240E-09  Archaeoglobus fulgidus
  3d31-assembly1_C  TM=8.899E-01  e=3.934E-08  unclassified

pLDDT: mean 85.5, std 15.44, range [33.31, 98.19]